Protein AF-0000000087552693 (afdb_homodimer)

Solvent-accessible surface area (backbone atoms only — not comparable to full-atom values): 14140 Å² total; per-residue (Å²): 131,59,56,47,57,61,54,50,76,28,53,78,28,65,43,77,77,51,73,22,39,30,53,39,69,66,42,35,27,31,68,44,77,47,75,40,29,38,28,35,34,39,66,40,46,72,58,42,15,31,67,87,50,32,54,22,69,19,52,53,46,17,52,44,43,49,52,52,51,50,28,56,49,30,58,65,62,90,54,51,72,46,69,44,33,43,38,35,39,51,72,49,81,50,39,66,68,36,50,34,31,39,38,38,37,64,76,40,81,54,97,49,43,35,35,35,38,30,40,32,22,34,72,82,64,79,47,65,27,32,40,32,41,32,40,29,39,52,46,78,126,131,58,58,48,57,60,54,50,74,30,51,78,28,65,43,76,77,53,73,21,39,32,53,40,70,66,42,34,27,30,67,43,76,47,76,40,30,37,28,37,34,39,68,40,46,72,56,42,14,31,69,86,50,32,54,22,67,18,54,52,46,19,51,44,44,49,51,51,52,52,29,56,50,30,59,65,61,90,55,50,72,45,69,43,33,43,36,37,39,51,72,48,82,48,41,66,68,36,49,34,32,39,38,39,38,63,74,41,81,55,97,48,43,36,33,36,37,31,40,32,22,35,71,81,63,80,46,64,27,32,39,33,40,30,40,30,38,55,46,78,126

Foldseek 3Di:
DFLQVVLVVQAQHFPCPDPDPVSNVQGWRWHDTDQQKTKTKGAAAQVQADPVFWRDVVVVQVVFVVVNVSNVSSNSDPFDKDWPDKDKDFDAIHGHRWMKMKMKGWPDDDPFKTKMKIWIAGPVRPDTGMIMITIMTTDDD/DFLQVVLVVQAQHFPCPDPDPVSNVQGWRWHDTDQQKTKTKGAAAQVQADPVFWRDVVVVQVVFVVVNVSNVSSNSDPFDKDWPDKDKDFDATHGHRWMKMKMKGWPDDDPFKTKMKIWIAGPVRPDTGMIMIIIMTTDDD

pLDDT: mean 95.96, std 6.1, range [52.62, 99.0]

Organism: NCBI:txid2305228

Radius of gyration: 18.22 Å; Cα contacts (8 Å, |Δi|>4): 720; chains: 2; bounding box: 42×55×41 Å

Structure (mmCIF, N/CA/C/O backbone):
data_AF-0000000087552693-model_v1
#
loop_
_entity.id
_entity.type
_entity.pdbx_description
1 polymer 'PaaI family thioesterase'
#
loop_
_atom_site.group_PDB
_atom_site.id
_atom_site.type_symbol
_atom_site.label_atom_id
_atom_site.label_alt_id
_atom_site.label_comp_id
_atom_site.label_asym_id
_atom_site.label_entity_id
_atom_site.label_seq_id
_atom_site.pdbx_PDB_ins_code
_atom_site.Cartn_x
_atom_site.Cartn_y
_atom_site.Cartn_z
_atom_site.occupancy
_atom_site.B_iso_or_equiv
_atom_site.auth_seq_id
_atom_site.auth_comp_id
_atom_site.auth_asym_id
_atom_site.auth_atom_id
_atom_site.pdbx_PDB_model_num
ATOM 1 N N . MET A 1 1 ? 5.027 31.094 3.66 1 65.31 1 MET A N 1
ATOM 2 C CA . MET A 1 1 ? 3.844 30.375 4.117 1 65.31 1 MET A CA 1
ATOM 3 C C . MET A 1 1 ? 4.219 29 4.66 1 65.31 1 MET A C 1
ATOM 5 O O . MET A 1 1 ? 5.02 28.281 4.055 1 65.31 1 MET A O 1
ATOM 9 N N . ASN A 1 2 ? 3.805 28.766 6.055 1 85.62 2 ASN A N 1
ATOM 10 C CA . ASN A 1 2 ? 4.203 27.484 6.648 1 85.62 2 ASN A CA 1
ATOM 11 C C . ASN A 1 2 ? 3.441 26.312 6.027 1 85.62 2 ASN A C 1
ATOM 13 O O . ASN A 1 2 ? 2.439 26.516 5.336 1 85.62 2 ASN A O 1
ATOM 17 N N . ARG A 1 3 ? 3.965 25.141 5.93 1 85.62 3 ARG A N 1
ATOM 18 C CA . ARG A 1 3 ? 3.441 23.938 5.293 1 85.62 3 ARG A CA 1
ATOM 19 C C . ARG A 1 3 ? 1.995 23.672 5.703 1 85.62 3 ARG A C 1
ATOM 21 O O . ARG A 1 3 ? 1.178 23.25 4.887 1 85.62 3 ARG A O 1
ATOM 28 N N . LEU A 1 4 ? 1.639 24 6.82 1 91.25 4 LEU A N 1
ATOM 29 C CA . LEU A 1 4 ? 0.282 23.828 7.328 1 91.25 4 LEU A CA 1
ATOM 30 C C . LEU A 1 4 ? -0.681 24.797 6.633 1 91.25 4 LEU A C 1
ATOM 32 O O . LEU A 1 4 ? -1.783 24.391 6.242 1 91.25 4 LEU A O 1
ATOM 36 N N . GLU A 1 5 ? -0.239 26.016 6.516 1 91.25 5 GLU A N 1
ATOM 37 C CA . GLU A 1 5 ? -1.071 27.016 5.863 1 91.25 5 GLU A CA 1
ATOM 38 C C . GLU A 1 5 ? -1.321 26.656 4.398 1 91.25 5 GLU A C 1
ATOM 40 O O . GLU A 1 5 ? -2.406 26.906 3.871 1 91.25 5 GLU A O 1
ATOM 45 N N . GLN A 1 6 ? -0.31 26.125 3.779 1 89.19 6 GLN A N 1
ATOM 46 C CA . GLN A 1 6 ? -0.456 25.656 2.402 1 89.19 6 GLN A CA 1
ATOM 47 C C . GLN A 1 6 ? -1.547 24.594 2.287 1 89.19 6 GLN A C 1
ATOM 49 O O . GLN A 1 6 ? -2.389 24.656 1.391 1 89.19 6 GLN A O 1
ATOM 54 N N . LEU A 1 7 ? -1.563 23.641 3.25 1 92.94 7 LEU A N 1
ATOM 55 C CA . LEU A 1 7 ? -2.574 22.594 3.262 1 92.94 7 LEU A CA 1
ATOM 56 C C . LEU A 1 7 ? -3.961 23.172 3.525 1 92.94 7 LEU A C 1
ATOM 58 O O . LEU A 1 7 ? -4.941 22.766 2.898 1 92.94 7 LEU A O 1
ATOM 62 N N . LYS A 1 8 ? -4.031 24.141 4.379 1 95.56 8 LYS A N 1
ATOM 63 C CA . LYS A 1 8 ? -5.301 24.734 4.777 1 95.56 8 LYS A CA 1
ATOM 64 C C . LYS A 1 8 ? -5.984 25.406 3.596 1 95.56 8 LYS A C 1
ATOM 66 O O . LYS A 1 8 ? -7.215 25.438 3.516 1 95.56 8 LYS A O 1
ATOM 71 N N . GLN A 1 9 ? -5.211 25.922 2.693 1 94.62 9 GLN A N 1
ATOM 72 C CA . GLN A 1 9 ? -5.754 26.641 1.536 1 94.62 9 GLN A CA 1
ATOM 73 C C . GLN A 1 9 ? -6.512 25.688 0.615 1 94.62 9 GLN A C 1
ATOM 75 O O . GLN A 1 9 ? -7.281 26.125 -0.24 1 94.62 9 GLN A O 1
ATOM 80 N N . PHE A 1 10 ? -6.309 24.422 0.869 1 95.81 10 PHE A N 1
ATOM 81 C CA . PHE A 1 10 ? -6.91 23.453 -0.04 1 95.81 10 PHE A CA 1
ATOM 82 C C . PHE A 1 10 ? -8.055 22.703 0.641 1 95.81 10 PHE A C 1
ATOM 84 O O . PHE A 1 10 ? -8.586 21.734 0.091 1 95.81 10 PHE A O 1
ATOM 91 N N . ILE A 1 11 ? -8.414 23.141 1.805 1 97.62 11 ILE A N 1
ATOM 92 C CA . ILE A 1 11 ? -9.531 22.484 2.475 1 97.62 11 ILE A CA 1
ATOM 93 C C . ILE A 1 11 ? -10.773 22.547 1.584 1 97.62 11 ILE A C 1
ATOM 95 O O . ILE A 1 11 ? -11.133 23.609 1.077 1 97.62 11 ILE A O 1
ATOM 99 N N . GLY A 1 12 ? -11.328 21.422 1.35 1 98 12 GLY A N 1
ATOM 100 C CA . GLY A 1 12 ? -12.523 21.312 0.528 1 98 12 GLY A CA 1
ATOM 101 C C . GLY A 1 12 ? -12.219 21.156 -0.951 1 98 12 GLY A C 1
ATOM 102 O O . GLY A 1 12 ? -13.141 21.062 -1.771 1 98 12 GLY A O 1
ATOM 103 N N . LYS A 1 13 ? -10.914 21.141 -1.296 1 97.69 13 LYS A N 1
ATOM 104 C CA . LYS A 1 13 ? -10.484 21.062 -2.691 1 97.69 13 LYS A CA 1
ATOM 105 C C . LYS A 1 13 ? -9.555 19.875 -2.914 1 97.69 13 LYS A C 1
ATOM 107 O O . LYS A 1 13 ? -8.922 19.391 -1.972 1 97.69 13 LYS A O 1
ATOM 112 N N . GLU A 1 14 ? -9.578 19.422 -4.16 1 97.25 14 GLU A N 1
ATOM 113 C CA . GLU A 1 14 ? -8.57 18.438 -4.543 1 97.25 14 GLU A CA 1
ATOM 114 C C . GLU A 1 14 ? -7.16 19 -4.348 1 97.25 14 GLU A C 1
ATOM 116 O O . GLU A 1 14 ? -6.902 20.172 -4.648 1 97.25 14 GLU A O 1
ATOM 121 N N . PHE A 1 15 ? -6.305 18.203 -3.797 1 94.38 15 PHE A N 1
ATOM 122 C CA . PHE A 1 15 ? -4.918 18.625 -3.602 1 94.38 15 PHE A CA 1
ATOM 123 C C . PHE A 1 15 ? -4.086 18.328 -4.844 1 94.38 15 PHE A C 1
ATOM 125 O O . PHE A 1 15 ? -3.17 17.5 -4.805 1 94.38 15 PHE A O 1
ATOM 132 N N . ASP A 1 16 ? -4.203 19.047 -5.871 1 89.56 16 ASP A N 1
ATOM 133 C CA . ASP A 1 16 ? -3.58 18.781 -7.168 1 89.56 16 ASP A CA 1
ATOM 134 C C . ASP A 1 16 ? -2.215 19.453 -7.266 1 89.56 16 ASP A C 1
ATOM 136 O O . ASP A 1 16 ? -1.542 19.359 -8.297 1 89.56 16 ASP A O 1
ATOM 140 N N . GLN A 1 17 ? -1.751 20.078 -6.203 1 89.75 17 GLN A N 1
ATOM 141 C CA . GLN A 1 17 ? -0.465 20.766 -6.211 1 89.75 17 GLN A CA 1
ATOM 142 C C . GLN A 1 17 ? 0.561 20.031 -5.355 1 89.75 17 GLN A C 1
ATOM 144 O O . GLN A 1 17 ? 1.572 20.609 -4.953 1 89.75 17 GLN A O 1
ATOM 149 N N . SER A 1 18 ? 0.23 18.875 -4.953 1 93.5 18 SER A N 1
ATOM 150 C CA . SER A 1 18 ? 1.173 18.078 -4.16 1 93.5 18 SER A CA 1
ATOM 151 C C . SER A 1 18 ? 2.498 17.906 -4.895 1 93.5 18 SER A C 1
ATOM 153 O O . SER A 1 18 ? 2.52 17.672 -6.105 1 93.5 18 SER A O 1
ATOM 155 N N . PRO A 1 19 ? 3.611 18.125 -4.211 1 93.38 19 PRO A N 1
ATOM 156 C CA . PRO A 1 19 ? 4.91 17.812 -4.824 1 93.38 19 PRO A CA 1
ATOM 157 C C . PRO A 1 19 ? 5.133 16.328 -5.027 1 93.38 19 PRO A C 1
ATOM 159 O O . PRO A 1 19 ? 6.105 15.922 -5.676 1 93.38 19 PRO A O 1
ATOM 162 N N . SER A 1 20 ? 4.379 15.484 -4.422 1 96.56 20 SER A N 1
ATOM 163 C CA . SER A 1 20 ? 4.449 14.031 -4.566 1 96.56 20 SER A CA 1
ATOM 164 C C . SER A 1 20 ? 3.684 13.562 -5.797 1 96.56 20 SER A C 1
ATOM 166 O O . SER A 1 20 ? 2.453 13.641 -5.836 1 96.56 20 SER A O 1
ATOM 168 N N . PRO A 1 21 ? 4.387 13.023 -6.828 1 98.38 21 PRO A N 1
ATOM 169 C CA . PRO A 1 21 ? 3.67 12.5 -7.996 1 98.38 21 PRO A CA 1
ATOM 170 C C . PRO A 1 21 ? 2.635 11.438 -7.625 1 98.38 21 PRO A C 1
ATOM 172 O O . PRO A 1 21 ? 1.537 11.422 -8.188 1 98.38 21 PRO A O 1
ATOM 175 N N . PHE A 1 22 ? 2.971 10.617 -6.68 1 98.75 22 PHE A N 1
ATOM 176 C CA . PHE A 1 22 ? 2.031 9.57 -6.293 1 98.75 22 PHE A CA 1
ATOM 177 C C . PHE A 1 22 ? 0.79 10.172 -5.645 1 98.75 22 PHE A C 1
ATOM 179 O O . PHE A 1 22 ? -0.332 9.742 -5.922 1 98.75 22 PHE A O 1
ATOM 186 N N . MET A 1 23 ? 0.971 11.109 -4.773 1 98.38 23 MET A N 1
ATOM 187 C CA . MET A 1 23 ? -0.187 11.766 -4.172 1 98.38 23 MET A CA 1
ATOM 188 C C . MET A 1 23 ? -1.047 12.438 -5.238 1 98.38 23 MET A C 1
ATOM 190 O O . MET A 1 23 ? -2.275 12.445 -5.133 1 98.38 23 MET A O 1
ATOM 194 N N . LYS A 1 24 ? -0.378 13.008 -6.223 1 97.94 24 LYS A N 1
ATOM 195 C CA . LYS A 1 24 ? -1.139 13.609 -7.32 1 97.94 24 LYS A CA 1
ATOM 196 C C . LYS A 1 24 ? -2.012 12.562 -8.016 1 97.94 24 LYS A C 1
ATOM 198 O O . LYS A 1 24 ? -3.143 12.859 -8.406 1 97.94 24 LYS A O 1
ATOM 203 N N . TRP A 1 25 ? -1.482 11.414 -8.172 1 98.19 25 TRP A N 1
ATOM 204 C CA . TRP A 1 25 ? -2.26 10.328 -8.758 1 98.19 25 TRP A CA 1
ATOM 205 C C . TRP A 1 25 ? -3.447 9.969 -7.871 1 98.19 25 TRP A C 1
ATOM 207 O O . TRP A 1 25 ? -4.555 9.742 -8.367 1 98.19 25 TRP A O 1
ATOM 217 N N . LEU A 1 26 ? -3.295 9.898 -6.551 1 98.44 26 LEU A N 1
ATOM 218 C CA . LEU A 1 26 ? -4.383 9.602 -5.625 1 98.44 26 LEU A CA 1
ATOM 219 C C . LEU A 1 26 ? -5.418 10.727 -5.629 1 98.44 26 LEU A C 1
ATOM 221 O O . LEU A 1 26 ? -6.617 10.469 -5.504 1 98.44 26 LEU A O 1
ATOM 225 N N . ASN A 1 27 ? -4.973 11.969 -5.695 1 97.88 27 ASN A N 1
ATOM 226 C CA . ASN A 1 27 ? -5.762 13.188 -5.84 1 97.88 27 ASN A CA 1
ATOM 227 C C . ASN A 1 27 ? -6.832 13.297 -4.762 1 97.88 27 ASN A C 1
ATOM 229 O O . ASN A 1 27 ? -8.023 13.406 -5.07 1 97.88 27 ASN A O 1
ATOM 233 N N . PRO A 1 28 ? -6.457 13.352 -3.512 1 98.44 28 PRO A N 1
ATOM 234 C CA . PRO A 1 28 ? -7.445 13.469 -2.438 1 98.44 28 PRO A CA 1
ATOM 235 C C . PRO A 1 28 ? -8.07 14.859 -2.355 1 98.44 28 PRO A C 1
ATOM 237 O O . PRO A 1 28 ? -7.508 15.828 -2.871 1 98.44 28 PRO A O 1
ATOM 240 N N . VAL A 1 29 ? -9.234 14.938 -1.777 1 98.69 29 VAL A N 1
ATOM 241 C CA . VAL A 1 29 ? -9.805 16.188 -1.278 1 98.69 29 VAL A CA 1
ATOM 242 C C . VAL A 1 29 ? -9.438 16.375 0.193 1 98.69 29 VAL A C 1
ATOM 244 O O . VAL A 1 29 ? -9.656 15.477 1.011 1 98.69 29 VAL A O 1
ATOM 247 N N . ILE A 1 30 ? -8.875 17.547 0.539 1 98.56 30 ILE A N 1
ATOM 248 C CA . ILE A 1 30 ? -8.516 17.812 1.927 1 98.56 30 ILE A CA 1
ATOM 249 C C . ILE A 1 30 ? -9.75 18.25 2.707 1 98.56 30 ILE A C 1
ATOM 251 O O . ILE A 1 30 ? -10.43 19.203 2.318 1 98.56 30 ILE A O 1
ATOM 255 N N . LEU A 1 31 ? -10.039 17.531 3.801 1 98.75 31 LEU A N 1
ATOM 256 C CA . LEU A 1 31 ? -11.234 17.844 4.574 1 98.75 31 LEU A CA 1
ATOM 257 C C . LEU A 1 31 ? -10.875 18.609 5.844 1 98.75 31 LEU A C 1
ATOM 259 O O . LEU A 1 31 ? -11.656 19.438 6.316 1 98.75 31 LEU A O 1
ATOM 263 N N . PHE A 1 32 ? -9.789 18.281 6.449 1 98.5 32 PHE A N 1
ATOM 264 C CA . PHE A 1 32 ? -9.406 18.812 7.75 1 98.5 32 PHE A CA 1
ATOM 265 C C . PHE A 1 32 ? -7.887 18.906 7.871 1 98.5 32 PHE A C 1
ATOM 267 O O . PHE A 1 32 ? -7.172 18 7.441 1 98.5 32 PHE A O 1
ATOM 274 N N . VAL A 1 33 ? -7.41 20.047 8.422 1 97.88 33 VAL A N 1
ATOM 275 C CA . VAL A 1 33 ? -5.973 20.25 8.57 1 97.88 33 VAL A CA 1
ATOM 276 C C . VAL A 1 33 ? -5.672 20.828 9.953 1 97.88 33 VAL A C 1
ATOM 278 O O . VAL A 1 33 ? -6.156 21.906 10.297 1 97.88 33 VAL A O 1
ATOM 281 N N . GLU A 1 34 ? -4.965 20.125 10.695 1 97.38 34 GLU A N 1
ATOM 282 C CA . GLU A 1 34 ? -4.289 20.562 11.914 1 97.38 34 GLU A CA 1
ATOM 283 C C . GLU A 1 34 ? -2.91 19.906 12.031 1 97.38 34 GLU A C 1
ATOM 285 O O . GLU A 1 34 ? -2.646 18.875 11.422 1 97.38 34 GLU A O 1
ATOM 290 N N . GLU A 1 35 ? -2.061 20.594 12.758 1 96.44 35 GLU A N 1
ATOM 291 C CA . GLU A 1 35 ? -0.748 20 12.977 1 96.44 35 GLU A CA 1
ATOM 292 C C . GLU A 1 35 ? -0.873 18.594 13.57 1 96.44 35 GLU A C 1
ATOM 294 O O . GLU A 1 35 ? -1.471 18.422 14.633 1 96.44 35 GLU A O 1
ATOM 299 N N . GLY A 1 36 ? -0.382 17.625 12.844 1 97.06 36 GLY A N 1
ATOM 300 C CA . GLY A 1 36 ? -0.379 16.25 13.328 1 97.06 36 GLY A CA 1
ATOM 301 C C . GLY A 1 36 ? -1.709 15.547 13.133 1 97.06 36 GLY A C 1
ATOM 302 O O . GLY A 1 36 ? -1.911 14.438 13.633 1 97.06 36 GLY A O 1
ATOM 303 N N . HIS A 1 37 ? -2.625 16.172 12.453 1 98.38 37 HIS A N 1
ATOM 304 C CA . HIS A 1 37 ? -3.955 15.602 12.242 1 98.38 37 HIS A CA 1
ATOM 305 C C . HIS A 1 37 ? -4.539 16.047 10.906 1 98.38 37 HIS A C 1
ATOM 307 O O . HIS A 1 37 ? -4.895 17.219 10.734 1 98.38 37 HIS A O 1
ATOM 313 N N . LEU A 1 38 ? -4.668 15.117 9.969 1 98.62 38 LEU A N 1
ATOM 314 C CA . LEU A 1 38 ? -5.227 15.398 8.656 1 98.62 38 LEU A CA 1
ATOM 315 C C . LEU A 1 38 ? -6.391 14.461 8.352 1 98.62 38 LEU A C 1
ATOM 317 O O . LEU A 1 38 ? -6.426 13.328 8.836 1 98.62 38 LEU A O 1
ATOM 321 N N . GLU A 1 39 ? -7.332 14.938 7.559 1 98.88 39 GLU A N 1
ATOM 322 C CA . GLU A 1 39 ? -8.383 14.125 6.957 1 98.88 39 GLU A CA 1
ATOM 323 C C . GLU A 1 39 ? -8.477 14.359 5.453 1 98.88 39 GLU A C 1
ATOM 325 O O . GLU A 1 39 ? -8.602 15.492 5 1 98.88 39 GLU A O 1
ATOM 330 N N . PHE A 1 40 ? -8.344 13.352 4.727 1 98.81 40 PHE A N 1
ATOM 331 C CA . PHE A 1 40 ? -8.461 13.375 3.275 1 98.81 40 PHE A CA 1
ATOM 332 C C . PHE A 1 40 ? -9.625 12.5 2.816 1 98.81 40 PHE A C 1
ATOM 334 O O . PHE A 1 40 ? -9.883 11.445 3.4 1 98.81 40 PHE A O 1
ATOM 341 N N . GLN A 1 41 ? -10.289 12.898 1.825 1 98.94 41 GLN A N 1
ATOM 342 C CA . GLN A 1 41 ? -11.367 12.148 1.188 1 98.94 41 GLN A CA 1
ATOM 343 C C . GLN A 1 41 ? -10.953 11.664 -0.201 1 98.94 41 GLN A C 1
ATOM 345 O O . GLN A 1 41 ? -10.289 12.398 -0.943 1 98.94 41 GLN A O 1
ATOM 350 N N . TYR A 1 42 ? -11.344 10.516 -0.517 1 98.81 42 TYR A N 1
ATOM 351 C CA . TYR A 1 42 ? -11.086 9.914 -1.819 1 98.81 42 TYR A CA 1
ATOM 352 C C . TYR A 1 42 ? -12.367 9.344 -2.42 1 98.81 42 TYR A C 1
ATOM 354 O O . TYR A 1 42 ? -13.234 8.844 -1.695 1 98.81 42 TYR A O 1
ATOM 362 N N . ARG A 1 43 ? -12.43 9.367 -3.699 1 98.69 43 ARG A N 1
ATOM 363 C CA . ARG A 1 43 ? -13.398 8.57 -4.438 1 98.69 43 ARG A CA 1
ATOM 364 C C . ARG A 1 43 ? -12.75 7.332 -5.043 1 98.69 43 ARG A C 1
ATOM 366 O O . ARG A 1 43 ? -11.766 7.438 -5.781 1 98.69 43 ARG A O 1
ATOM 373 N N . VAL A 1 44 ? -13.344 6.184 -4.719 1 98.88 44 VAL A N 1
ATOM 374 C CA . VAL A 1 44 ? -12.75 4.938 -5.199 1 98.88 44 VAL A CA 1
ATOM 375 C C . VAL A 1 44 ? -12.891 4.855 -6.719 1 98.88 44 VAL A C 1
ATOM 377 O O . VAL A 1 44 ? -14.008 4.875 -7.25 1 98.88 44 VAL A O 1
ATOM 380 N N . ARG A 1 45 ? -11.766 4.738 -7.391 1 98.81 45 ARG A N 1
ATOM 381 C CA . ARG A 1 45 ? -11.719 4.75 -8.852 1 98.81 45 ARG A CA 1
ATOM 382 C C . ARG A 1 45 ? -11.664 3.33 -9.406 1 98.81 45 ARG A C 1
ATOM 384 O O . ARG A 1 45 ? -11.25 2.4 -8.711 1 98.81 45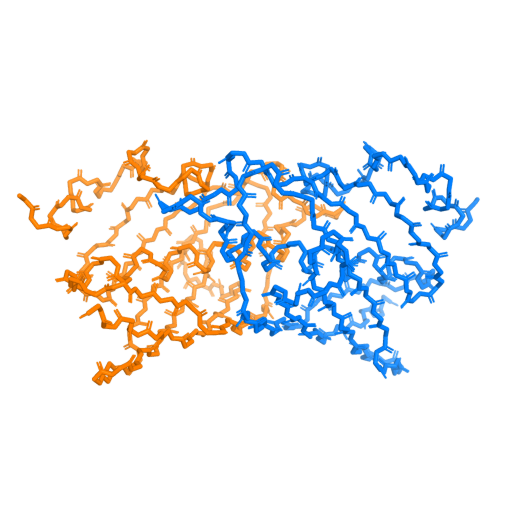 ARG A O 1
ATOM 391 N N . SER A 1 46 ? -12 3.193 -10.664 1 98.69 46 SER A N 1
ATOM 392 C CA . SER A 1 46 ? -12.078 1.884 -11.305 1 98.69 46 SER A CA 1
ATOM 393 C C . SER A 1 46 ? -10.711 1.209 -11.336 1 98.69 46 SER A C 1
ATOM 395 O O . SER A 1 46 ? -10.609 -0.011 -11.195 1 98.69 46 SER A O 1
ATOM 397 N N . GLU A 1 47 ? -9.648 1.981 -11.5 1 98.31 47 GLU A N 1
ATOM 398 C CA . GLU A 1 47 ? -8.32 1.39 -11.641 1 98.31 47 GLU A CA 1
ATOM 399 C C . GLU A 1 47 ? -7.758 0.968 -10.289 1 98.31 47 GLU A C 1
ATOM 401 O O . GLU A 1 47 ? -6.688 0.355 -10.219 1 98.31 47 GLU A O 1
ATOM 406 N N . TRP A 1 48 ? -8.508 1.306 -9.164 1 98.88 48 TRP A N 1
ATOM 407 C CA . TRP A 1 48 ? -8.055 0.971 -7.816 1 98.88 48 TRP A CA 1
ATOM 408 C C . TRP A 1 48 ? -8.617 -0.378 -7.371 1 98.88 48 TRP A C 1
ATOM 410 O O . TRP A 1 48 ? -8.359 -0.822 -6.25 1 98.88 48 TRP A O 1
ATOM 420 N N . LEU A 1 49 ? -9.32 -1.038 -8.234 1 98.75 49 LEU A N 1
ATOM 421 C CA . LEU A 1 49 ? -10.117 -2.172 -7.793 1 98.75 49 LEU A CA 1
ATOM 422 C C . LEU A 1 49 ? -9.336 -3.475 -7.922 1 98.75 49 LEU A C 1
ATOM 424 O O . LEU A 1 49 ? -8.438 -3.584 -8.758 1 98.75 49 LEU A O 1
ATOM 428 N N . ASN A 1 50 ? -9.734 -4.441 -7.027 1 97.5 50 ASN A N 1
ATOM 429 C CA . ASN A 1 50 ? -9.266 -5.816 -7.152 1 97.5 50 ASN A CA 1
ATOM 430 C C . ASN A 1 50 ? -10.141 -6.625 -8.109 1 97.5 50 ASN A C 1
ATOM 432 O O . ASN A 1 50 ? -11.078 -6.086 -8.703 1 97.5 50 ASN A O 1
ATOM 436 N N . PRO A 1 51 ? -9.867 -7.93 -8.312 1 94.88 51 PRO A N 1
ATOM 437 C CA . PRO A 1 51 ? -10.586 -8.703 -9.328 1 94.88 51 PRO A CA 1
ATOM 438 C C . PRO A 1 51 ? -12.086 -8.789 -9.055 1 94.88 51 PRO A C 1
ATOM 440 O O . PRO A 1 51 ? -12.883 -8.922 -9.992 1 94.88 51 PRO A O 1
ATOM 443 N N . VAL A 1 52 ? -12.453 -8.672 -7.797 1 94.19 52 VAL A N 1
ATOM 444 C CA . VAL A 1 52 ? -13.859 -8.891 -7.484 1 94.19 52 VAL A CA 1
ATOM 445 C C . VAL A 1 52 ? -14.578 -7.551 -7.332 1 94.19 52 VAL A C 1
ATOM 447 O O . VAL A 1 52 ? -15.711 -7.492 -6.855 1 94.19 52 VAL A O 1
ATOM 450 N N . GLY A 1 53 ? -13.922 -6.461 -7.613 1 97.06 53 GLY A N 1
ATOM 451 C CA . GLY A 1 53 ? -14.578 -5.168 -7.703 1 97.06 53 GLY A CA 1
ATOM 452 C C . GLY A 1 53 ? -14.523 -4.379 -6.41 1 97.06 53 GLY A C 1
ATOM 453 O O . GLY A 1 53 ? -15.242 -3.387 -6.254 1 97.06 53 GLY A O 1
ATOM 454 N N . ASN A 1 54 ? -13.758 -4.832 -5.488 1 98.19 54 ASN A N 1
ATOM 455 C CA . ASN A 1 54 ? -13.531 -4.082 -4.258 1 98.19 54 ASN A CA 1
ATOM 456 C C . ASN A 1 54 ? -12.266 -3.23 -4.348 1 98.19 54 ASN A C 1
ATOM 458 O O . ASN A 1 54 ? -11.398 -3.49 -5.18 1 98.19 54 ASN A O 1
ATOM 462 N N . LEU A 1 55 ? -12.273 -2.193 -3.461 1 98.81 55 LEU A N 1
ATOM 463 C CA . LEU A 1 55 ? -11.023 -1.456 -3.297 1 98.81 55 LEU A CA 1
ATOM 464 C C . LEU A 1 55 ? -9.875 -2.402 -2.977 1 98.81 55 LEU A C 1
ATOM 466 O O . LEU A 1 55 ? -9.953 -3.188 -2.029 1 98.81 55 LEU A O 1
ATOM 470 N N . HIS A 1 56 ? -8.867 -2.342 -3.809 1 98.81 56 HIS A N 1
ATOM 471 C CA . HIS A 1 56 ? -7.711 -3.211 -3.631 1 98.81 56 HIS A CA 1
ATOM 472 C C . HIS A 1 56 ? -7.008 -2.928 -2.307 1 98.81 56 HIS A C 1
ATOM 474 O O . HIS A 1 56 ? -6.766 -1.769 -1.961 1 98.81 56 HIS A O 1
ATOM 480 N N . GLY A 1 57 ? -6.602 -3.947 -1.521 1 98.69 57 GLY A N 1
ATOM 481 C CA . GLY A 1 57 ? -5.871 -3.773 -0.274 1 98.69 57 GLY A CA 1
ATOM 482 C C . GLY A 1 57 ? -4.582 -2.994 -0.441 1 98.69 57 GLY A C 1
ATOM 483 O O . GLY A 1 57 ? -4.164 -2.27 0.466 1 98.69 57 GLY A O 1
ATOM 484 N N . GLY A 1 58 ? -3.926 -3.182 -1.553 1 98.88 58 GLY A N 1
ATOM 485 C CA . GLY A 1 58 ? -2.717 -2.434 -1.853 1 98.88 58 GLY A CA 1
ATOM 486 C C . GLY A 1 58 ? -2.953 -0.938 -1.964 1 98.88 58 GLY A C 1
ATOM 487 O O . GLY A 1 58 ? -2.137 -0.14 -1.498 1 98.88 58 GLY A O 1
ATOM 488 N N . VAL A 1 59 ? -4.012 -0.543 -2.6 1 98.88 59 VAL A N 1
ATOM 489 C CA . VAL A 1 59 ? -4.348 0.874 -2.691 1 98.88 59 VAL A CA 1
ATOM 490 C C . VAL A 1 59 ? -4.684 1.418 -1.306 1 98.88 59 VAL A C 1
ATOM 492 O O . VAL A 1 59 ? -4.289 2.531 -0.956 1 98.88 59 VAL A O 1
ATOM 495 N N . THR A 1 60 ? -5.398 0.622 -0.522 1 98.94 60 THR A N 1
ATOM 496 C CA . THR A 1 60 ? -5.691 0.981 0.861 1 98.94 60 THR A CA 1
ATOM 497 C C . THR A 1 60 ? -4.402 1.266 1.629 1 98.94 60 THR A C 1
ATOM 499 O O . THR A 1 60 ? -4.277 2.305 2.281 1 98.94 60 THR A O 1
ATOM 502 N N . ALA A 1 61 ? -3.463 0.37 1.537 1 98.94 61 ALA A N 1
ATOM 503 C CA . ALA A 1 61 ? -2.172 0.544 2.199 1 98.94 61 ALA A CA 1
ATOM 504 C C . ALA A 1 61 ? -1.464 1.799 1.698 1 98.94 61 ALA A C 1
ATOM 506 O O . ALA A 1 61 ? -0.845 2.525 2.48 1 98.94 61 ALA A O 1
ATOM 507 N N . ALA A 1 62 ? -1.534 2.029 0.42 1 98.94 62 ALA A N 1
ATOM 508 C CA . ALA A 1 62 ? -0.871 3.174 -0.2 1 98.94 62 ALA A CA 1
ATOM 509 C C . ALA A 1 62 ? -1.474 4.488 0.289 1 98.94 62 ALA A C 1
ATOM 511 O O . ALA A 1 62 ? -0.748 5.445 0.565 1 98.94 62 ALA A O 1
ATOM 512 N N . ILE A 1 63 ? -2.811 4.531 0.362 1 98.94 63 ILE A N 1
ATOM 513 C CA . ILE A 1 63 ? -3.498 5.711 0.878 1 98.94 63 ILE A CA 1
ATOM 514 C C . ILE A 1 63 ? -3.033 5.996 2.305 1 98.94 63 ILE A C 1
ATOM 516 O O . ILE A 1 63 ? -2.689 7.133 2.639 1 98.94 63 ILE A O 1
ATOM 520 N N . ILE A 1 64 ? -2.967 4.957 3.123 1 98.94 64 ILE A N 1
ATOM 521 C CA . ILE A 1 64 ? -2.559 5.102 4.516 1 98.94 64 ILE A CA 1
ATOM 522 C C . ILE A 1 64 ? -1.142 5.66 4.586 1 98.94 64 ILE A C 1
ATOM 524 O O . ILE A 1 64 ? -0.883 6.625 5.309 1 98.94 64 ILE A O 1
ATOM 528 N N . ASP A 1 65 ? -0.249 5.094 3.852 1 98.88 65 ASP A N 1
ATOM 529 C CA . ASP A 1 65 ? 1.131 5.57 3.832 1 98.88 65 ASP A CA 1
ATOM 530 C C . ASP A 1 65 ? 1.202 7.031 3.387 1 98.88 65 ASP A C 1
ATOM 532 O O . ASP A 1 65 ? 1.895 7.84 4.008 1 98.88 65 ASP A O 1
ATOM 536 N N . ASP A 1 66 ? 0.484 7.344 2.361 1 98.69 66 ASP A N 1
ATOM 537 C CA . ASP A 1 66 ? 0.534 8.664 1.749 1 98.69 66 ASP A CA 1
ATOM 538 C C . ASP A 1 66 ? 0.067 9.742 2.729 1 98.69 66 ASP A C 1
ATOM 540 O O . ASP A 1 66 ? 0.743 10.758 2.914 1 98.69 66 ASP A O 1
ATOM 544 N N . ILE A 1 67 ? -1.05 9.539 3.354 1 98.75 67 ILE A N 1
ATOM 545 C CA . ILE A 1 67 ? -1.587 10.586 4.215 1 98.75 67 ILE A CA 1
ATOM 546 C C . ILE A 1 67 ? -0.757 10.68 5.492 1 98.75 67 ILE A C 1
ATOM 548 O O . ILE A 1 67 ? -0.603 11.766 6.059 1 98.75 67 ILE A O 1
ATOM 552 N N . ILE A 1 68 ? -0.216 9.578 5.977 1 98.56 68 ILE A N 1
ATOM 553 C CA . ILE A 1 68 ? 0.698 9.656 7.113 1 98.56 68 ILE A CA 1
ATOM 554 C C . ILE A 1 68 ? 1.914 10.5 6.734 1 98.56 68 ILE A C 1
ATOM 556 O O . ILE A 1 68 ? 2.354 11.352 7.516 1 98.56 68 ILE A O 1
ATOM 560 N N . GLY A 1 69 ? 2.422 10.305 5.543 1 96.81 69 GLY A N 1
ATOM 561 C CA . GLY A 1 69 ? 3.48 11.172 5.051 1 96.81 69 GLY A CA 1
ATOM 562 C C . GLY A 1 69 ? 3.094 12.641 5.047 1 96.81 69 GLY A C 1
ATOM 563 O O . GLY A 1 69 ? 3.869 13.492 5.484 1 96.81 69 GLY A O 1
ATOM 564 N N . ALA A 1 70 ? 1.953 12.914 4.551 1 96.31 70 ALA A N 1
ATOM 565 C CA . ALA A 1 70 ? 1.454 14.281 4.535 1 96.31 70 ALA A CA 1
ATOM 566 C C . ALA A 1 70 ? 1.344 14.844 5.949 1 96.31 70 ALA A C 1
ATOM 568 O O . ALA A 1 70 ? 1.593 16.031 6.172 1 96.31 70 ALA A O 1
ATOM 569 N N . THR A 1 71 ? 0.953 14 6.855 1 97.06 71 THR A N 1
ATOM 570 C CA . THR A 1 71 ? 0.829 14.422 8.242 1 97.06 71 THR A CA 1
ATOM 571 C C . THR A 1 71 ? 2.189 14.812 8.812 1 97.06 71 THR A C 1
ATOM 573 O O . THR A 1 71 ? 2.289 15.766 9.594 1 97.06 71 THR A O 1
ATOM 576 N N . MET A 1 72 ? 3.219 14.109 8.438 1 94.81 72 MET A N 1
ATOM 577 C CA . MET A 1 72 ? 4.562 14.508 8.844 1 94.81 72 MET A CA 1
ATOM 578 C C . MET A 1 72 ? 4.91 15.883 8.289 1 94.81 72 MET A C 1
ATOM 580 O O . MET A 1 72 ? 5.574 16.672 8.961 1 94.81 72 MET A O 1
ATOM 584 N N . PHE A 1 73 ? 4.465 16.109 7.102 1 90.69 73 PHE A N 1
ATOM 585 C CA . PHE A 1 73 ? 4.668 17.406 6.48 1 90.69 73 PHE A CA 1
ATOM 586 C C . PHE A 1 73 ? 4.016 18.5 7.301 1 90.69 73 PHE A C 1
ATOM 588 O O . PHE A 1 73 ? 4.566 19.609 7.426 1 90.69 73 PHE A O 1
ATOM 595 N N . SER A 1 74 ? 2.926 18.281 7.906 1 92.31 74 SER A N 1
ATOM 596 C CA . SER A 1 74 ? 2.182 19.266 8.695 1 92.31 74 SER A CA 1
ATOM 597 C C . SER A 1 74 ? 2.939 19.641 9.961 1 92.31 74 SER A C 1
ATOM 599 O O . SER A 1 74 ? 2.639 20.656 10.586 1 92.31 74 SER A O 1
ATOM 601 N N . LEU A 1 75 ? 3.867 18.844 10.43 1 91 75 LEU A N 1
ATOM 602 C CA . LEU A 1 75 ? 4.609 19.094 11.656 1 91 75 LEU A CA 1
ATOM 603 C C . LEU A 1 75 ? 5.625 20.219 11.461 1 91 75 LEU A C 1
ATOM 605 O O . LEU A 1 75 ? 6.199 20.719 12.43 1 91 75 LEU A O 1
ATOM 609 N N . ASN A 1 76 ? 5.805 20.641 10.266 1 84.69 76 ASN A N 1
ATOM 610 C CA . ASN A 1 76 ? 6.695 21.734 9.906 1 84.69 76 ASN A CA 1
ATOM 611 C C . ASN A 1 76 ? 8.102 21.516 10.469 1 84.69 76 ASN A C 1
ATOM 613 O O . ASN A 1 76 ? 8.719 22.453 10.977 1 84.69 76 ASN A O 1
ATOM 617 N N . GLU A 1 77 ? 8.469 20.266 10.484 1 83.69 77 GLU A N 1
ATOM 618 C CA . GLU A 1 77 ? 9.836 19.953 10.891 1 83.69 77 GLU A CA 1
ATOM 619 C C . GLU A 1 77 ? 10.805 20.094 9.727 1 83.69 77 GLU A C 1
ATOM 621 O O . GLU A 1 77 ? 10.43 19.906 8.562 1 83.69 77 GLU A O 1
ATOM 626 N N . ASN A 1 78 ? 12.008 20.469 10.023 1 82.62 78 ASN A N 1
ATOM 627 C CA . ASN A 1 78 ? 13.031 20.672 9 1 82.62 78 ASN A CA 1
ATOM 628 C C . ASN A 1 78 ? 13.773 19.375 8.695 1 82.62 78 ASN A C 1
ATOM 630 O O . ASN A 1 78 ? 14.484 19.281 7.691 1 82.62 78 ASN A O 1
ATOM 634 N N . SER A 1 79 ? 13.602 18.406 9.492 1 83.56 79 SER A N 1
ATOM 635 C CA . SER A 1 79 ? 14.273 17.125 9.289 1 83.56 79 SER A CA 1
ATOM 636 C C . SER A 1 79 ? 13.555 16.281 8.234 1 83.56 79 SER A C 1
ATOM 638 O O . SER A 1 79 ? 12.344 16.422 8.047 1 83.56 79 SER A O 1
ATOM 640 N N . PHE A 1 80 ? 14.375 15.547 7.551 1 86.75 80 PHE A N 1
ATOM 641 C CA . PHE A 1 80 ? 13.797 14.523 6.684 1 86.75 80 PHE A CA 1
ATOM 642 C C . PHE A 1 80 ? 13.234 13.367 7.5 1 86.75 80 PHE A C 1
ATOM 644 O O . PHE A 1 80 ? 13.852 12.938 8.477 1 86.75 80 PHE A O 1
ATOM 651 N N . ILE A 1 81 ? 12.07 13 7.172 1 93.44 81 ILE A N 1
ATOM 652 C CA . ILE A 1 81 ? 11.422 11.914 7.895 1 93.44 81 ILE A CA 1
ATOM 653 C C . ILE A 1 81 ? 11.195 10.727 6.957 1 93.44 81 ILE A C 1
ATOM 655 O O . ILE A 1 81 ? 10.688 10.898 5.848 1 93.44 81 ILE A O 1
ATOM 659 N N . THR A 1 82 ? 11.641 9.547 7.414 1 95.06 82 THR A N 1
ATOM 660 C CA . THR A 1 82 ? 11.445 8.336 6.621 1 95.06 82 THR A CA 1
ATOM 661 C C . THR A 1 82 ? 10.609 7.312 7.387 1 95.06 82 THR A C 1
ATOM 663 O O . THR A 1 82 ? 10.664 7.254 8.617 1 95.06 82 THR A O 1
ATOM 666 N N . THR A 1 83 ? 9.828 6.594 6.645 1 97.75 83 THR A N 1
ATOM 667 C CA . THR A 1 83 ? 9.008 5.547 7.238 1 97.75 83 THR A CA 1
ATOM 668 C C . THR A 1 83 ? 9.836 4.289 7.496 1 97.75 83 THR A C 1
ATOM 670 O O . THR A 1 83 ? 10.539 3.811 6.605 1 97.75 83 THR A O 1
ATOM 673 N N . ILE A 1 84 ? 9.719 3.762 8.695 1 98.5 84 ILE A N 1
ATOM 674 C CA . ILE A 1 84 ? 10.414 2.535 9.078 1 98.5 84 ILE A CA 1
ATOM 675 C C . ILE A 1 84 ? 9.531 1.327 8.758 1 98.5 84 ILE A C 1
ATOM 677 O O . ILE A 1 84 ? 10 0.344 8.18 1 98.5 84 ILE A O 1
ATOM 681 N N . ASN A 1 85 ? 8.344 1.434 9.148 1 98.88 85 ASN A N 1
ATOM 682 C CA . ASN A 1 85 ? 7.391 0.363 8.867 1 98.88 85 ASN A CA 1
ATOM 683 C C . ASN A 1 85 ? 5.961 0.886 8.82 1 98.88 85 ASN A C 1
ATOM 685 O O . ASN A 1 85 ? 5.691 2.016 9.234 1 98.88 85 ASN A O 1
ATOM 689 N N . ASN A 1 86 ? 5.137 0.169 8.297 1 98.88 86 ASN A N 1
ATOM 690 C CA . ASN A 1 86 ? 3.707 0.412 8.148 1 98.88 86 ASN A CA 1
ATOM 691 C C . ASN A 1 86 ? 2.898 -0.869 8.336 1 98.88 86 ASN A C 1
ATOM 693 O O . ASN A 1 86 ? 3.08 -1.834 7.59 1 98.88 86 ASN A O 1
ATOM 697 N N . VAL A 1 87 ? 2.053 -0.887 9.352 1 98.94 87 VAL A N 1
ATOM 698 C CA . VAL A 1 87 ? 1.229 -2.049 9.672 1 98.94 87 VAL A CA 1
ATOM 699 C C . VAL A 1 87 ? -0.233 -1.752 9.344 1 98.94 87 VAL A C 1
ATOM 701 O O . VAL A 1 87 ? -0.821 -0.818 9.898 1 98.94 87 VAL A O 1
ATOM 704 N N . ILE A 1 88 ? -0.812 -2.539 8.477 1 98.94 88 ILE A N 1
ATOM 705 C CA . ILE A 1 88 ? -2.18 -2.309 8.023 1 98.94 88 ILE A CA 1
ATOM 706 C C . ILE A 1 88 ? -3.074 -3.459 8.477 1 98.94 88 ILE A C 1
ATOM 708 O O . ILE A 1 88 ? -2.752 -4.629 8.258 1 98.94 88 ILE A O 1
ATOM 712 N N . ASP A 1 89 ? -4.137 -3.139 9.078 1 98.94 89 ASP A N 1
ATOM 713 C CA . ASP A 1 89 ? -5.211 -4.074 9.383 1 98.94 89 ASP A CA 1
ATOM 714 C C . ASP A 1 89 ? -6.461 -3.77 8.562 1 98.94 89 ASP A C 1
ATOM 716 O O . ASP A 1 89 ? -6.914 -2.623 8.516 1 98.94 89 ASP A O 1
ATOM 720 N N . TYR A 1 90 ? -6.953 -4.809 7.926 1 98.81 90 TYR A N 1
ATOM 721 C CA . TYR A 1 90 ? -8.125 -4.645 7.07 1 98.81 90 TYR A CA 1
ATOM 722 C C . TYR A 1 90 ? -9.383 -5.148 7.762 1 98.81 90 TYR A C 1
ATOM 724 O O . TYR A 1 90 ? -9.375 -6.215 8.383 1 98.81 90 TYR A O 1
ATOM 732 N N . PHE A 1 91 ? -10.484 -4.398 7.629 1 98.69 91 PHE A N 1
ATOM 733 C CA . PHE A 1 91 ? -11.672 -4.754 8.391 1 98.69 91 PHE A CA 1
ATOM 734 C C . PHE A 1 91 ? -12.875 -4.91 7.465 1 98.69 91 PHE A C 1
ATOM 736 O O . PHE A 1 91 ? -13.75 -5.75 7.707 1 98.69 91 PHE A O 1
ATOM 743 N N . SER A 1 92 ? -13.023 -4.047 6.504 1 98.19 92 SER A N 1
ATOM 744 C CA . SER A 1 92 ? -14.148 -4.09 5.578 1 98.19 92 SER A CA 1
ATOM 745 C C . SER A 1 92 ? -13.742 -3.586 4.195 1 98.19 92 SER A C 1
ATOM 747 O O . SER A 1 92 ? -12.562 -3.369 3.93 1 98.19 92 SER A O 1
ATOM 749 N N . THR A 1 93 ? -14.688 -3.502 3.285 1 97.19 93 THR A N 1
ATOM 750 C CA . THR A 1 93 ? -14.375 -3.213 1.891 1 97.19 93 THR A CA 1
ATOM 751 C C . THR A 1 93 ? -15.062 -1.93 1.435 1 97.19 93 THR A C 1
ATOM 753 O O . THR A 1 93 ? -15.945 -1.417 2.121 1 97.19 93 THR A O 1
ATOM 756 N N . ALA A 1 94 ? -14.586 -1.333 0.442 1 98.62 94 ALA A N 1
ATOM 757 C CA . ALA A 1 94 ? -15.227 -0.259 -0.314 1 98.62 94 ALA A CA 1
ATOM 758 C C . ALA A 1 94 ? -15.344 -0.624 -1.791 1 98.62 94 ALA A C 1
ATOM 760 O O . ALA A 1 94 ? -14.602 -1.472 -2.289 1 98.62 94 ALA A O 1
ATOM 761 N N . LYS A 1 95 ? -16.328 -0.062 -2.434 1 98.5 95 LYS A N 1
ATOM 762 C CA . LYS A 1 95 ? -16.594 -0.377 -3.832 1 98.5 95 LYS A CA 1
ATOM 763 C C . LYS A 1 95 ? -16.344 0.833 -4.73 1 98.5 95 LYS A C 1
ATOM 765 O O . LYS A 1 95 ? -16.109 1.938 -4.238 1 98.5 95 LYS A O 1
ATOM 770 N N . GLU A 1 96 ? -16.406 0.512 -5.988 1 98.62 96 GLU A N 1
ATOM 771 C CA . GLU A 1 96 ? -16.25 1.581 -6.969 1 98.62 96 GLU A CA 1
ATOM 772 C C . GLU A 1 96 ? -17.219 2.727 -6.699 1 98.62 96 GLU A C 1
ATOM 774 O O . GLU A 1 96 ? -18.391 2.496 -6.402 1 98.62 96 GLU A O 1
ATOM 779 N N . ASN A 1 97 ? -16.703 3.934 -6.746 1 98.56 97 ASN A N 1
ATOM 780 C CA . ASN A 1 97 ? -17.453 5.184 -6.625 1 98.56 97 ASN A CA 1
ATOM 781 C C . ASN A 1 97 ? -17.797 5.492 -5.172 1 98.56 97 ASN A C 1
ATOM 783 O O . ASN A 1 97 ? -18.344 6.555 -4.871 1 98.56 97 ASN A O 1
ATOM 787 N N . ASP A 1 98 ? -17.5 4.574 -4.258 1 98.75 98 ASP A N 1
ATOM 788 C CA . ASP A 1 98 ? -17.656 4.926 -2.85 1 98.75 98 ASP A CA 1
ATOM 789 C C . ASP A 1 98 ? -16.75 6.094 -2.477 1 98.75 98 ASP A C 1
ATOM 791 O O . ASP A 1 98 ? -15.633 6.219 -2.998 1 98.75 98 ASP A O 1
ATOM 795 N N . SER A 1 99 ? -17.234 6.961 -1.601 1 98.75 99 SER A N 1
ATOM 796 C CA . SER A 1 99 ? -16.391 7.938 -0.923 1 98.75 99 SER A CA 1
ATOM 797 C C . SER A 1 99 ? -15.836 7.379 0.381 1 98.75 99 SER A C 1
ATOM 799 O O . SER A 1 99 ? -16.578 6.824 1.194 1 98.75 99 SER A O 1
ATOM 801 N N . ILE A 1 100 ? -14.508 7.496 0.521 1 98.94 100 ILE A N 1
ATOM 802 C CA . ILE A 1 100 ? -13.883 7.043 1.76 1 98.94 100 ILE A CA 1
ATOM 803 C C . ILE A 1 100 ? -13.07 8.18 2.375 1 98.94 100 ILE A C 1
ATOM 805 O O . ILE A 1 100 ? -12.656 9.102 1.673 1 98.94 100 ILE A O 1
ATOM 809 N N . ILE A 1 101 ? -12.898 8.133 3.693 1 98.94 101 ILE A N 1
ATOM 810 C CA . ILE A 1 101 ? -12.195 9.172 4.434 1 98.94 101 ILE A CA 1
ATOM 811 C C . ILE A 1 101 ? -11.023 8.562 5.195 1 98.94 101 ILE A C 1
ATOM 813 O O . ILE A 1 101 ? -11.195 7.59 5.934 1 98.94 101 ILE A O 1
ATOM 817 N N . ALA A 1 102 ? -9.898 9.086 4.957 1 98.94 102 ALA A N 1
ATOM 818 C CA . ALA A 1 102 ? -8.719 8.727 5.738 1 98.94 102 ALA A CA 1
ATOM 819 C C . ALA A 1 102 ? -8.414 9.797 6.789 1 98.94 102 ALA A C 1
ATOM 821 O O . ALA A 1 102 ? -8.305 10.977 6.465 1 98.94 102 ALA A O 1
ATOM 822 N N . GLU A 1 103 ? -8.234 9.344 7.973 1 98.88 103 GLU A N 1
ATOM 823 C CA . GLU A 1 103 ? -7.949 10.242 9.094 1 98.88 103 GLU A CA 1
ATOM 824 C C . GLU A 1 103 ? -6.676 9.82 9.82 1 98.88 103 GLU A C 1
ATOM 826 O O . GLU A 1 103 ? -6.5 8.648 10.148 1 98.88 103 GLU A O 1
ATOM 831 N N . THR A 1 104 ? -5.832 10.812 10.141 1 98.81 104 THR A N 1
ATOM 832 C CA . THR A 1 104 ? -4.559 10.484 10.766 1 98.81 104 THR A CA 1
ATOM 833 C C . THR A 1 104 ? -4.438 11.164 12.133 1 98.81 104 THR A C 1
ATOM 835 O O . THR A 1 104 ? -5.102 12.164 12.391 1 98.81 104 THR A O 1
ATOM 838 N N . LYS A 1 105 ? -3.625 10.594 12.93 1 98.12 105 LYS A N 1
ATOM 839 C CA . LYS A 1 105 ? -3.234 11.203 14.195 1 98.12 105 LYS A CA 1
ATOM 840 C C . LYS A 1 105 ? -1.834 10.766 14.609 1 98.12 105 LYS A C 1
ATOM 842 O O . LYS A 1 105 ? -1.39 9.672 14.25 1 98.12 105 LYS A O 1
ATOM 847 N N . ILE A 1 106 ? -1.235 11.594 15.422 1 98.44 106 ILE A N 1
ATOM 848 C CA . ILE A 1 106 ? 0.039 11.242 16.031 1 98.44 106 ILE A CA 1
ATOM 849 C C . ILE A 1 106 ? -0.208 10.531 17.359 1 98.44 106 ILE A C 1
ATOM 851 O O . ILE A 1 106 ? -0.882 11.062 18.25 1 98.44 106 ILE A O 1
ATOM 855 N N . ILE A 1 107 ? 0.337 9.352 17.422 1 98.62 107 ILE A N 1
ATOM 856 C CA . ILE A 1 107 ? 0.183 8.57 18.656 1 98.62 107 ILE A CA 1
ATOM 857 C C . ILE A 1 107 ? 1.282 8.945 19.641 1 98.62 107 ILE A C 1
ATOM 859 O O . ILE A 1 107 ? 1.023 9.094 20.844 1 98.62 107 ILE A O 1
ATOM 863 N N . LYS A 1 108 ? 2.475 9.117 19.156 1 98.19 108 LYS A N 1
ATOM 864 C CA . LYS A 1 108 ? 3.631 9.5 19.969 1 98.19 108 LYS A CA 1
ATOM 865 C C . LYS A 1 108 ? 4.66 10.242 19.125 1 98.19 108 LYS A C 1
ATOM 867 O O . LYS A 1 108 ? 5.008 9.805 18.016 1 98.19 108 LYS A O 1
ATOM 872 N N . ARG A 1 109 ? 5.047 11.359 19.672 1 96 109 ARG A N 1
ATOM 873 C CA . ARG A 1 109 ? 6.086 12.156 19.016 1 96 109 ARG A CA 1
ATOM 874 C C . ARG A 1 109 ? 7.34 12.219 19.891 1 96 109 ARG A C 1
ATOM 876 O O . ARG A 1 109 ? 7.383 12.953 20.875 1 96 109 ARG A O 1
ATOM 883 N N . GLY A 1 110 ? 8.234 11.43 19.547 1 94 110 GLY A N 1
ATOM 884 C CA . GLY A 1 110 ? 9.508 11.469 20.234 1 94 110 GLY A CA 1
ATOM 885 C C . GLY A 1 110 ? 10.523 12.367 19.562 1 94 110 GLY A C 1
ATOM 886 O O . GLY A 1 110 ? 10.195 13.094 18.625 1 94 110 GLY A O 1
ATOM 887 N N . LYS A 1 111 ? 11.812 12.344 20.141 1 92.25 111 LYS A N 1
ATOM 888 C CA . LYS A 1 111 ? 12.883 13.164 19.594 1 92.25 111 LYS A CA 1
ATOM 889 C C . LYS A 1 111 ? 13.266 12.695 18.188 1 92.25 111 LYS A C 1
ATOM 891 O O . LYS A 1 111 ? 13.359 13.508 17.266 1 92.25 111 LYS A O 1
ATOM 896 N N . GLN A 1 112 ? 13.344 11.367 18.016 1 94.38 112 GLN A N 1
ATOM 897 C CA . GLN A 1 112 ? 13.812 10.828 16.75 1 94.38 112 GLN A CA 1
ATOM 898 C C . GLN A 1 112 ? 12.719 9.992 16.078 1 94.38 112 GLN A C 1
ATOM 900 O O . GLN A 1 112 ? 12.734 9.828 14.852 1 94.38 112 GLN A O 1
ATOM 905 N N . PHE A 1 113 ? 11.859 9.438 16.906 1 96.56 113 PHE A N 1
ATOM 906 C CA . PHE A 1 113 ? 10.828 8.555 16.375 1 96.56 113 PHE A CA 1
ATOM 907 C C . PHE A 1 113 ? 9.445 9.18 16.531 1 96.56 113 PHE A C 1
ATOM 909 O O . PHE A 1 113 ? 9.156 9.805 17.547 1 96.56 113 PHE A O 1
ATOM 916 N N . ILE A 1 114 ? 8.664 8.977 15.492 1 97.88 114 ILE A N 1
ATOM 917 C CA . ILE A 1 114 ? 7.258 9.383 15.531 1 97.88 114 ILE A CA 1
ATOM 918 C C . ILE A 1 114 ? 6.367 8.18 15.227 1 97.88 114 ILE A C 1
ATOM 920 O O . ILE A 1 114 ? 6.629 7.43 14.281 1 97.88 114 ILE A O 1
ATOM 924 N N . ASN A 1 115 ? 5.422 7.941 16.062 1 98.69 115 ASN A N 1
ATOM 925 C CA . ASN A 1 115 ? 4.387 6.941 15.812 1 98.69 115 ASN A CA 1
ATOM 926 C C . ASN A 1 115 ? 3.078 7.59 15.375 1 98.69 115 ASN A C 1
ATOM 928 O O . ASN A 1 115 ? 2.566 8.484 16.047 1 98.69 115 ASN A O 1
ATOM 932 N N . ALA A 1 116 ? 2.59 7.191 14.266 1 98.81 116 ALA A N 1
ATOM 933 C CA . ALA A 1 116 ? 1.365 7.766 13.711 1 98.81 116 ALA A CA 1
ATOM 934 C C . ALA A 1 116 ? 0.365 6.672 13.344 1 98.81 116 ALA A C 1
ATOM 936 O O . ALA A 1 116 ? 0.753 5.535 13.062 1 98.81 116 ALA A O 1
ATOM 937 N N . GLN A 1 117 ? -0.874 7.043 13.367 1 98.94 117 GLN A N 1
ATOM 938 C CA . GLN A 1 117 ? -1.968 6.145 13.008 1 98.94 117 GLN A CA 1
ATOM 939 C C . GLN A 1 117 ? -2.889 6.777 11.977 1 98.94 117 GLN A C 1
ATOM 941 O O . GLN A 1 117 ? -3.072 7.996 11.961 1 98.94 117 GLN A O 1
ATOM 946 N N . CYS A 1 118 ? -3.445 5.973 11.117 1 98.94 118 CYS A N 1
ATOM 947 C CA . CYS A 1 118 ? -4.457 6.363 10.141 1 98.94 118 CYS A CA 1
ATOM 948 C C . CYS A 1 118 ? -5.621 5.379 10.141 1 98.94 118 CYS A C 1
ATOM 950 O O . CYS A 1 118 ? -5.418 4.168 10.203 1 98.94 118 CYS A O 1
ATOM 952 N N . GLU A 1 119 ? -6.75 5.875 10.141 1 98.94 119 GLU A N 1
ATOM 953 C CA . GLU A 1 119 ? -7.953 5.078 9.922 1 98.94 119 GLU A CA 1
ATO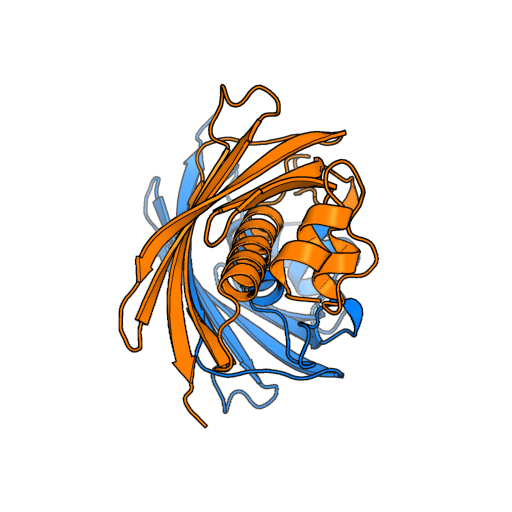M 954 C C . GLU A 1 119 ? -8.656 5.484 8.625 1 98.94 119 GLU A C 1
ATOM 956 O O . GLU A 1 119 ? -8.758 6.676 8.32 1 98.94 119 GLU A O 1
ATOM 961 N N . ILE A 1 120 ? -9.07 4.496 7.879 1 99 120 ILE A N 1
ATOM 962 C CA . ILE A 1 120 ? -9.898 4.73 6.699 1 99 120 ILE A CA 1
ATOM 963 C C . ILE A 1 120 ? -11.336 4.32 6.984 1 99 120 ILE A C 1
ATOM 965 O O . ILE A 1 120 ? -11.594 3.184 7.387 1 99 120 ILE A O 1
ATOM 969 N N . TRP A 1 121 ? -12.242 5.227 6.703 1 98.94 121 TRP A N 1
ATOM 970 C CA . TRP A 1 121 ? -13.664 5.051 6.988 1 98.94 121 TRP A CA 1
ATOM 971 C C . TRP A 1 121 ? -14.5 5.203 5.719 1 98.94 121 TRP A C 1
ATOM 973 O O . TRP A 1 121 ? -14.039 5.785 4.734 1 98.94 121 TRP A O 1
ATOM 983 N N . ASP A 1 122 ? -15.742 4.637 5.844 1 98.69 122 ASP A N 1
ATOM 984 C CA . ASP A 1 122 ? -16.719 5.035 4.84 1 98.69 122 ASP A CA 1
ATOM 985 C C . ASP A 1 122 ? -17.109 6.508 4.996 1 98.69 122 ASP A C 1
ATOM 987 O O . ASP A 1 122 ? -16.688 7.16 5.957 1 98.69 122 ASP A O 1
ATOM 991 N N . GLU A 1 123 ? -17.859 6.988 4.109 1 97.56 123 GLU A N 1
ATOM 992 C CA . GLU A 1 123 ? -18.141 8.414 4.027 1 97.56 123 GLU A CA 1
ATOM 993 C C . GLU A 1 123 ? -18.766 8.93 5.324 1 97.56 123 GLU A C 1
ATOM 995 O O . GLU A 1 123 ? -18.453 10.031 5.777 1 97.56 123 GLU A O 1
ATOM 1000 N N . LYS A 1 124 ? -19.625 8.094 5.895 1 97.56 124 LYS A N 1
ATOM 1001 C CA . LYS A 1 124 ? -20.359 8.508 7.09 1 97.56 124 LYS A CA 1
ATOM 1002 C C . LYS A 1 124 ? -19.578 8.18 8.352 1 97.56 124 LYS A C 1
ATOM 1004 O O . LYS A 1 124 ? -20.047 8.43 9.469 1 97.56 124 LYS A O 1
ATOM 1009 N N . LYS A 1 125 ? -18.422 7.613 8.18 1 97.75 125 LYS A N 1
ATOM 1010 C CA . LYS A 1 125 ? -17.578 7.203 9.297 1 97.75 125 LYS A CA 1
ATOM 1011 C C . LYS A 1 125 ? -18.328 6.254 10.227 1 97.75 125 LYS A C 1
ATOM 1013 O O . LYS A 1 125 ? -18.219 6.375 11.453 1 97.75 125 LYS A O 1
ATOM 1018 N N . THR A 1 126 ? -19.078 5.375 9.672 1 98 126 THR A N 1
ATOM 1019 C CA . THR A 1 126 ? -19.812 4.379 10.445 1 98 126 THR A CA 1
ATOM 1020 C C . THR A 1 126 ? -19.172 3.006 10.312 1 98 126 THR A C 1
ATOM 1022 O O . THR A 1 126 ? -19.422 2.113 11.125 1 98 126 THR A O 1
ATOM 1025 N N . ARG A 1 127 ? -18.453 2.811 9.281 1 98.44 127 ARG A N 1
ATOM 1026 C CA . ARG A 1 127 ? -17.797 1.538 9.016 1 98.44 127 ARG A CA 1
ATOM 1027 C C . ARG A 1 127 ? -16.297 1.733 8.781 1 98.44 127 ARG A C 1
ATOM 1029 O O . ARG A 1 127 ? -15.898 2.445 7.855 1 98.44 127 ARG A O 1
ATOM 1036 N N . LEU A 1 128 ? -15.484 1.095 9.664 1 98.88 128 LEU A N 1
ATOM 1037 C CA . LEU A 1 128 ? -14.039 1.123 9.523 1 98.88 128 LEU A CA 1
ATOM 1038 C C . LEU A 1 128 ? -13.578 0.169 8.422 1 98.88 128 LEU A C 1
ATOM 1040 O O . LEU A 1 128 ? -13.922 -1.016 8.445 1 98.88 128 LEU A O 1
ATOM 1044 N N . ILE A 1 129 ? -12.82 0.678 7.484 1 98.88 129 ILE A N 1
ATOM 1045 C CA . ILE A 1 129 ? -12.352 -0.119 6.355 1 98.88 129 ILE A CA 1
ATOM 1046 C C . ILE A 1 129 ? -10.969 -0.692 6.668 1 98.88 129 ILE A C 1
ATOM 1048 O O . ILE A 1 129 ? -10.703 -1.865 6.398 1 98.88 129 ILE A O 1
ATOM 1052 N N . ALA A 1 130 ? -10.109 0.086 7.227 1 98.94 130 ALA A N 1
ATOM 1053 C CA . ALA A 1 130 ? -8.75 -0.336 7.562 1 98.94 130 ALA A CA 1
ATOM 1054 C C . ALA A 1 130 ? -8.109 0.614 8.57 1 98.94 130 ALA A C 1
ATOM 1056 O O . ALA A 1 130 ? -8.578 1.741 8.75 1 98.94 130 ALA A O 1
ATOM 1057 N N . ARG A 1 131 ? -7.121 0.155 9.219 1 98.94 131 ARG A N 1
ATOM 1058 C CA . ARG A 1 131 ? -6.289 0.946 10.117 1 98.94 131 ARG A CA 1
ATOM 1059 C C . ARG A 1 131 ? -4.809 0.675 9.875 1 98.94 131 ARG A C 1
ATOM 1061 O O . ARG A 1 131 ? -4.406 -0.473 9.68 1 98.94 131 ARG A O 1
ATOM 1068 N N . GLY A 1 132 ? -4.07 1.696 9.82 1 98.94 132 GLY A N 1
ATOM 1069 C CA . GLY A 1 132 ? -2.627 1.595 9.68 1 98.94 132 GLY A CA 1
ATOM 1070 C C . GLY A 1 132 ? -1.867 2.271 10.805 1 98.94 132 GLY A C 1
ATOM 1071 O O . GLY A 1 132 ? -2.307 3.297 11.328 1 98.94 132 GLY A O 1
ATOM 1072 N N . THR A 1 133 ? -0.801 1.702 11.195 1 98.88 133 THR A N 1
ATOM 1073 C CA . THR A 1 133 ? 0.134 2.305 12.141 1 98.88 133 THR A CA 1
ATOM 1074 C C . THR A 1 133 ? 1.551 2.303 11.578 1 98.88 133 THR A C 1
ATOM 1076 O O . THR A 1 133 ? 2.01 1.292 11.039 1 98.88 133 THR A O 1
ATOM 1079 N N . SER A 1 134 ? 2.193 3.393 11.734 1 98.88 134 SER A N 1
ATOM 1080 C CA . SER A 1 134 ? 3.527 3.537 11.164 1 98.88 134 SER A CA 1
ATOM 1081 C C . SER A 1 134 ? 4.508 4.109 12.18 1 98.88 134 SER A C 1
ATOM 1083 O O . SER A 1 134 ? 4.141 4.957 12.992 1 98.88 134 SER A O 1
ATOM 1085 N N . ASN A 1 135 ? 5.68 3.609 12.133 1 98.81 135 ASN A N 1
ATOM 1086 C CA . ASN A 1 135 ? 6.824 4.23 12.797 1 98.81 135 ASN A CA 1
ATOM 1087 C C . ASN A 1 135 ? 7.711 4.977 11.805 1 98.81 135 ASN A C 1
ATOM 1089 O O . ASN A 1 135 ? 8.07 4.438 10.758 1 98.81 135 ASN A O 1
ATOM 1093 N N . LEU A 1 136 ? 7.969 6.16 12.156 1 98.12 136 LEU A N 1
ATOM 1094 C CA . LEU A 1 136 ? 8.781 7.023 11.305 1 98.12 136 LEU A CA 1
ATOM 1095 C C . LEU A 1 136 ? 10.023 7.504 12.047 1 98.12 136 LEU A C 1
ATOM 1097 O O . LEU A 1 136 ? 10.016 7.605 13.273 1 98.12 136 LEU A O 1
ATOM 1101 N N . PHE A 1 137 ? 11.023 7.797 11.281 1 97 137 PHE A N 1
ATOM 1102 C CA . PHE A 1 137 ? 12.328 8.172 11.82 1 97 137 PHE A CA 1
ATOM 1103 C C . PHE A 1 137 ? 12.781 9.508 11.242 1 97 137 PHE A C 1
ATOM 1105 O O . PHE A 1 137 ? 12.789 9.695 10.023 1 97 137 PHE A O 1
ATOM 1112 N N . LYS A 1 138 ? 13.172 10.406 12.133 1 94.12 138 LYS A N 1
ATOM 1113 C CA . LYS A 1 138 ? 13.734 11.688 11.727 1 94.12 138 LYS A CA 1
ATOM 1114 C C . LYS A 1 138 ? 15.219 11.555 11.383 1 94.12 138 LYS A C 1
ATOM 1116 O O . LYS A 1 138 ? 16.031 11.18 12.234 1 94.12 138 LYS A O 1
ATOM 1121 N N . ILE A 1 139 ? 15.516 11.828 10.164 1 88.31 139 ILE A N 1
ATOM 1122 C CA . ILE A 1 139 ? 16.906 11.773 9.742 1 88.31 139 ILE A CA 1
ATOM 1123 C C . ILE A 1 139 ? 17.547 13.148 9.906 1 88.31 139 ILE A C 1
ATOM 1125 O O . ILE A 1 139 ? 17.078 14.133 9.328 1 88.31 139 ILE A O 1
ATOM 1129 N N . ASN A 1 140 ? 18.25 13.43 10.977 1 74.12 140 ASN A N 1
ATOM 1130 C CA . ASN A 1 140 ? 18.953 14.688 11.219 1 74.12 140 ASN A CA 1
ATOM 1131 C C . ASN A 1 140 ? 20.125 14.883 10.266 1 74.12 140 ASN A C 1
ATOM 1133 O O . ASN A 1 140 ? 20.891 13.945 10.016 1 74.12 140 ASN A O 1
ATOM 1137 N N . ASN A 1 141 ? 19.984 15.797 9.25 1 52.62 141 ASN A N 1
ATOM 1138 C CA . ASN A 1 141 ? 21.234 16.203 8.609 1 52.62 141 ASN A CA 1
ATOM 1139 C C . ASN A 1 141 ? 22.156 16.922 9.578 1 52.62 141 ASN A C 1
ATOM 1141 O O . ASN A 1 141 ? 21.688 17.594 10.5 1 52.62 141 ASN A O 1
ATOM 1145 N N . MET B 1 1 ? -7.707 -24.609 -18.281 1 64.88 1 MET B N 1
ATOM 1146 C CA . MET B 1 1 ? -6.332 -24.281 -17.938 1 64.88 1 MET B CA 1
ATOM 1147 C C . MET B 1 1 ? -6.242 -23.781 -16.5 1 64.88 1 MET B C 1
ATOM 1149 O O . MET B 1 1 ? -7.066 -22.984 -16.062 1 64.88 1 MET B O 1
ATOM 1153 N N . ASN B 1 2 ? -5.32 -24.531 -15.625 1 85.62 2 ASN B N 1
ATOM 1154 C CA . ASN B 1 2 ? -5.238 -24.172 -14.219 1 85.62 2 ASN B CA 1
ATOM 1155 C C . ASN B 1 2 ? -4.582 -22.797 -14.031 1 85.62 2 ASN B C 1
ATOM 1157 O O . ASN B 1 2 ? -3.938 -22.281 -14.945 1 85.62 2 ASN B O 1
ATOM 1161 N N . ARG B 1 3 ? -4.945 -22 -13.086 1 85.5 3 ARG B N 1
ATOM 1162 C CA . ARG B 1 3 ? -4.5 -20.641 -12.797 1 85.5 3 ARG B CA 1
ATOM 1163 C C . ARG B 1 3 ? -2.982 -20.531 -12.875 1 85.5 3 ARG B C 1
ATOM 1165 O O . ARG B 1 3 ? -2.449 -19.531 -13.352 1 85.5 3 ARG B O 1
ATOM 1172 N N . LEU B 1 4 ? -2.318 -21.5 -12.547 1 91.12 4 LEU B N 1
ATOM 1173 C CA . LEU B 1 4 ? -0.86 -21.531 -12.594 1 91.12 4 LEU B CA 1
ATOM 1174 C C . LEU B 1 4 ? -0.362 -21.531 -14.039 1 91.12 4 LEU B C 1
ATOM 1176 O O . LEU B 1 4 ? 0.581 -20.812 -14.375 1 91.12 4 LEU B O 1
ATOM 1180 N N . GLU B 1 5 ? -1.001 -22.344 -14.812 1 91.12 5 GLU B N 1
ATOM 1181 C CA . GLU B 1 5 ? -0.617 -22.438 -16.219 1 91.12 5 GLU B CA 1
ATOM 1182 C C . GLU B 1 5 ? -0.843 -21.125 -16.938 1 91.12 5 GLU B C 1
ATOM 1184 O O . GLU B 1 5 ? -0.064 -20.75 -17.812 1 91.12 5 GLU B O 1
ATOM 1189 N N . GLN B 1 6 ? -1.914 -20.484 -16.578 1 89.12 6 GLN B N 1
ATOM 1190 C CA . GLN B 1 6 ? -2.193 -19.156 -17.141 1 89.12 6 GLN B CA 1
ATOM 1191 C C . GLN B 1 6 ? -1.067 -18.188 -16.828 1 89.12 6 GLN B C 1
ATOM 1193 O O . GLN B 1 6 ? -0.615 -17.453 -17.719 1 89.12 6 GLN B O 1
ATOM 1198 N N . LEU B 1 7 ? 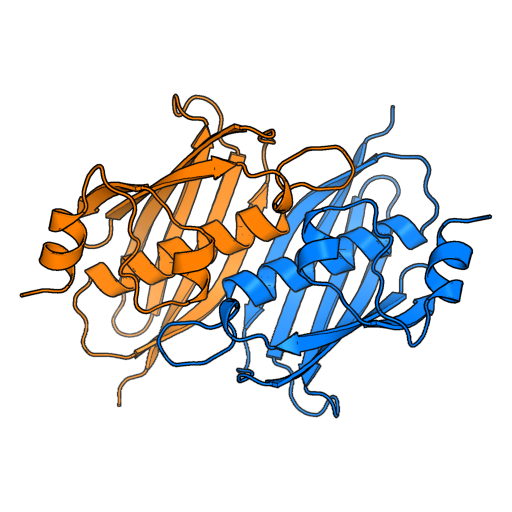-0.565 -18.203 -15.578 1 92.88 7 LEU B N 1
ATOM 1199 C CA . LEU B 1 7 ? 0.529 -17.328 -15.172 1 92.88 7 LEU B CA 1
ATOM 1200 C C . LEU B 1 7 ? 1.816 -17.703 -15.906 1 92.88 7 LEU B C 1
ATOM 1202 O O . LEU B 1 7 ? 2.564 -16.812 -16.328 1 92.88 7 LEU B O 1
ATOM 1206 N N . LYS B 1 8 ? 2.029 -18.953 -16.094 1 95.56 8 LYS B N 1
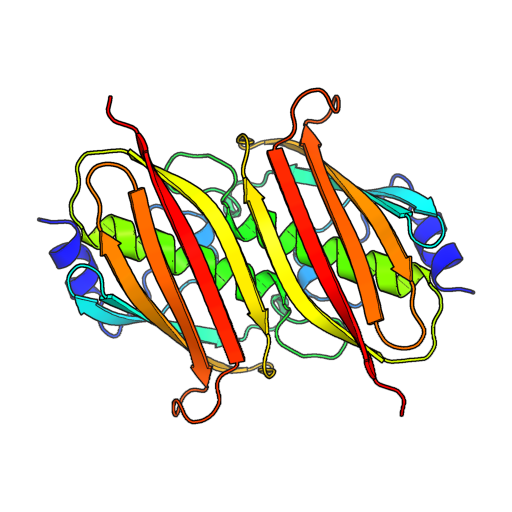ATOM 1207 C CA . LYS B 1 8 ? 3.256 -19.438 -16.719 1 95.56 8 LYS B CA 1
ATOM 1208 C C . LYS B 1 8 ? 3.371 -18.953 -18.172 1 95.56 8 LYS B C 1
ATOM 1210 O O . LYS B 1 8 ? 4.477 -18.719 -18.656 1 95.56 8 LYS B O 1
ATOM 1215 N N . GLN B 1 9 ? 2.262 -18.797 -18.812 1 94.62 9 GLN B N 1
ATOM 1216 C CA . GLN B 1 9 ? 2.25 -18.375 -20.203 1 94.62 9 GLN B CA 1
ATOM 1217 C C . GLN B 1 9 ? 2.768 -16.938 -20.344 1 94.62 9 GLN B C 1
ATOM 1219 O O . GLN B 1 9 ? 3.111 -16.5 -21.453 1 94.62 9 GLN B O 1
ATOM 1224 N N . PHE B 1 10 ? 2.865 -16.297 -19.219 1 95.75 10 PHE B N 1
ATOM 1225 C CA . PHE B 1 10 ? 3.246 -14.883 -19.297 1 95.75 10 PHE B CA 1
ATOM 1226 C C . PHE B 1 10 ? 4.656 -14.68 -18.75 1 95.75 10 PHE B C 1
ATOM 1228 O O . PHE B 1 10 ? 5.098 -13.539 -18.578 1 95.75 10 PHE B O 1
ATOM 1235 N N . ILE B 1 11 ? 5.34 -15.734 -18.469 1 97.56 11 ILE B N 1
ATOM 1236 C CA . ILE B 1 11 ? 6.711 -15.594 -17.984 1 97.56 11 ILE B CA 1
ATOM 1237 C C . ILE B 1 11 ? 7.535 -14.805 -19 1 97.56 11 ILE B C 1
ATOM 1239 O O . ILE B 1 11 ? 7.527 -15.117 -20.203 1 97.56 11 ILE B O 1
ATOM 1243 N N . GLY B 1 12 ? 8.133 -13.781 -18.547 1 98 12 GLY B N 1
ATOM 1244 C CA . GLY B 1 12 ? 8.961 -12.938 -19.391 1 98 12 GLY B CA 1
ATOM 1245 C C . GLY B 1 12 ? 8.188 -11.828 -20.078 1 98 12 GLY B C 1
ATOM 1246 O O . GLY B 1 12 ? 8.758 -11.031 -20.828 1 98 12 GLY B O 1
ATOM 1247 N N . LYS B 1 13 ? 6.855 -11.773 -19.797 1 97.69 13 LYS B N 1
ATOM 1248 C CA . LYS B 1 13 ? 5.984 -10.797 -20.438 1 97.69 13 LYS B CA 1
ATOM 1249 C C . LYS B 1 13 ? 5.23 -9.969 -19.406 1 97.69 13 LYS B C 1
ATOM 1251 O O . LYS B 1 13 ? 5.055 -10.406 -18.266 1 97.69 13 LYS B O 1
ATOM 1256 N N . GLU B 1 14 ? 4.887 -8.773 -19.859 1 97.19 14 GLU B N 1
ATOM 1257 C CA . GLU B 1 14 ? 3.975 -7.988 -19.031 1 97.19 14 GLU B CA 1
ATOM 1258 C C . GLU B 1 14 ? 2.654 -8.727 -18.812 1 97.19 14 GLU B C 1
ATOM 1260 O O . GLU B 1 14 ? 2.125 -9.344 -19.75 1 97.19 14 GLU B O 1
ATOM 1265 N N . PHE B 1 15 ? 2.184 -8.703 -17.625 1 94.31 15 PHE B N 1
ATOM 1266 C CA . PHE B 1 15 ? 0.908 -9.344 -17.312 1 94.31 15 PHE B CA 1
ATOM 1267 C C . PHE B 1 15 ? -0.25 -8.383 -17.562 1 94.31 15 PHE B C 1
ATOM 1269 O O . PHE B 1 15 ? -0.954 -7.988 -16.625 1 94.31 15 PHE B O 1
ATOM 1276 N N . ASP B 1 16 ? -0.622 -8.133 -18.734 1 89.62 16 ASP B N 1
ATOM 1277 C CA . ASP B 1 16 ? -1.612 -7.129 -19.125 1 89.62 16 ASP B CA 1
ATOM 1278 C C . ASP B 1 16 ? -3.012 -7.734 -19.172 1 89.62 16 ASP B C 1
ATOM 1280 O O . ASP B 1 16 ? -3.982 -7.039 -19.484 1 89.62 16 ASP B O 1
ATOM 1284 N N . GLN B 1 17 ? -3.156 -8.984 -18.812 1 89.81 17 GLN B N 1
ATOM 1285 C CA . GLN B 1 17 ? -4.453 -9.656 -18.859 1 89.81 17 GLN B CA 1
ATOM 1286 C C . GLN B 1 17 ? -4.984 -9.914 -17.453 1 89.81 17 GLN B C 1
ATOM 1288 O O . GLN B 1 17 ? -5.867 -10.758 -17.266 1 89.81 17 GLN B O 1
ATOM 1293 N N . SER B 1 18 ? -4.348 -9.359 -16.5 1 93.5 18 SER B N 1
ATOM 1294 C CA . SER B 1 18 ? -4.82 -9.523 -15.125 1 93.5 18 SER B CA 1
ATOM 1295 C C . SER B 1 18 ? -6.273 -9.094 -14.984 1 93.5 18 SER B C 1
ATOM 1297 O O . SER B 1 18 ? -6.68 -8.07 -15.539 1 93.5 18 SER B O 1
ATOM 1299 N N . PRO B 1 19 ? -7.094 -9.883 -14.32 1 93.5 19 PRO B N 1
ATOM 1300 C CA . PRO B 1 19 ? -8.461 -9.445 -14.023 1 93.5 19 PRO B CA 1
ATOM 1301 C C . PRO B 1 19 ? -8.508 -8.312 -13 1 93.5 19 PRO B C 1
ATOM 1303 O O . PRO B 1 19 ? -9.57 -7.738 -12.758 1 93.5 19 PRO B O 1
ATOM 1306 N N . SER B 1 20 ? -7.469 -8.062 -12.297 1 96.62 20 SER B N 1
ATOM 1307 C CA . SER B 1 20 ? -7.359 -6.977 -11.328 1 96.62 20 SER B CA 1
ATOM 1308 C C . SER B 1 20 ? -7.016 -5.656 -12 1 96.62 20 SER B C 1
ATOM 1310 O O . SER B 1 20 ? -5.906 -5.484 -12.516 1 96.62 20 SER B O 1
ATOM 1312 N N . PRO B 1 21 ? -7.945 -4.66 -12 1 98.38 21 PRO B N 1
ATOM 1313 C CA . PRO B 1 21 ? -7.617 -3.355 -12.578 1 98.38 21 PRO B CA 1
ATOM 1314 C C . PRO B 1 21 ? -6.367 -2.732 -11.969 1 98.38 21 PRO B C 1
ATOM 1316 O O . PRO B 1 21 ? -5.551 -2.141 -12.68 1 98.38 21 PRO B O 1
ATOM 1319 N N . PHE B 1 22 ? -6.219 -2.895 -10.68 1 98.69 22 PHE B N 1
ATOM 1320 C CA . PHE B 1 22 ? -5.055 -2.307 -10.031 1 98.69 22 PHE B CA 1
ATOM 1321 C C . PHE B 1 22 ? -3.773 -2.988 -10.5 1 98.69 22 PHE B C 1
ATOM 1323 O O . PHE B 1 22 ? -2.768 -2.324 -10.758 1 98.69 22 PHE B O 1
ATOM 1330 N N . MET B 1 23 ? -3.781 -4.281 -10.578 1 98.38 23 MET B N 1
ATOM 1331 C CA . MET B 1 23 ? -2.602 -4.977 -11.086 1 98.38 23 MET B CA 1
ATOM 1332 C C . MET B 1 23 ? -2.285 -4.543 -12.516 1 98.38 23 MET B C 1
ATOM 1334 O O . MET B 1 23 ? -1.117 -4.434 -12.891 1 98.38 23 MET B O 1
ATOM 1338 N N . LYS B 1 24 ? -3.334 -4.34 -13.289 1 97.94 24 LYS B N 1
ATOM 1339 C CA . LYS B 1 24 ? -3.109 -3.85 -14.648 1 97.94 24 LYS B CA 1
ATOM 1340 C C . LYS B 1 24 ? -2.385 -2.508 -14.633 1 97.94 24 LYS B C 1
ATOM 1342 O O . LYS B 1 24 ? -1.529 -2.248 -15.477 1 97.94 24 LYS B O 1
ATOM 1347 N N . TRP B 1 25 ? -2.752 -1.689 -13.719 1 98.19 25 TRP B N 1
ATOM 1348 C CA . TRP B 1 25 ? -2.07 -0.407 -13.578 1 98.19 25 TRP B CA 1
ATOM 1349 C C . TRP B 1 25 ? -0.607 -0.607 -13.195 1 98.19 25 TRP B C 1
ATOM 1351 O O . TRP B 1 25 ? 0.276 0.07 -13.727 1 98.19 25 TRP B O 1
ATOM 1361 N N . LEU B 1 26 ? -0.279 -1.527 -12.289 1 98.44 26 LEU B N 1
ATOM 1362 C CA . LEU B 1 26 ? 1.097 -1.817 -11.898 1 98.44 26 LEU B CA 1
ATOM 1363 C C . LEU B 1 26 ? 1.874 -2.422 -13.062 1 98.44 26 LEU B C 1
ATOM 1365 O O . LEU B 1 26 ? 3.064 -2.15 -13.234 1 98.44 26 LEU B O 1
ATOM 1369 N N . ASN B 1 27 ? 1.249 -3.291 -13.836 1 97.88 27 ASN B N 1
ATOM 1370 C CA . ASN B 1 27 ? 1.729 -3.898 -15.07 1 97.88 27 ASN B CA 1
ATOM 1371 C C . ASN B 1 27 ? 3.084 -4.574 -14.875 1 97.88 27 ASN B C 1
ATOM 1373 O O . ASN B 1 27 ? 4.051 -4.246 -15.562 1 97.88 27 ASN B O 1
ATOM 1377 N N . PRO B 1 28 ? 3.172 -5.562 -14.031 1 98.38 28 PRO B N 1
ATOM 1378 C CA . PRO B 1 28 ? 4.445 -6.25 -13.812 1 98.38 28 PRO B CA 1
ATOM 1379 C C . PRO B 1 28 ? 4.836 -7.164 -14.969 1 98.38 28 PRO B C 1
ATOM 1381 O O . PRO B 1 28 ? 3.977 -7.555 -15.766 1 98.38 28 PRO B O 1
ATOM 1384 N N . VAL B 1 29 ? 6.105 -7.445 -15.094 1 98.75 29 VAL B N 1
ATOM 1385 C CA . VAL B 1 29 ? 6.605 -8.57 -15.883 1 98.75 29 VAL B CA 1
ATOM 1386 C C . VAL B 1 29 ? 6.754 -9.797 -14.992 1 98.75 29 VAL B C 1
ATOM 1388 O O . VAL B 1 29 ? 7.383 -9.734 -13.93 1 98.75 29 VAL B O 1
ATOM 1391 N N . ILE B 1 30 ? 6.164 -10.938 -15.414 1 98.56 30 ILE B N 1
ATOM 1392 C CA . ILE B 1 30 ? 6.277 -12.164 -14.633 1 98.56 30 ILE B CA 1
ATOM 1393 C C . ILE B 1 30 ? 7.629 -12.828 -14.906 1 98.56 30 ILE B C 1
ATOM 1395 O O . ILE B 1 30 ? 7.973 -13.094 -16.062 1 98.56 30 ILE B O 1
ATOM 1399 N N . LEU B 1 31 ? 8.383 -13.078 -13.844 1 98.75 31 LEU B N 1
ATOM 1400 C CA . LEU B 1 31 ? 9.711 -13.656 -14.016 1 98.75 31 LEU B CA 1
ATOM 1401 C C . LEU B 1 31 ? 9.711 -15.141 -13.672 1 98.75 31 LEU B C 1
ATOM 1403 O O . LEU B 1 31 ? 10.469 -15.922 -14.25 1 98.75 31 LEU B O 1
ATOM 1407 N N . PHE B 1 32 ? 8.977 -15.516 -12.68 1 98.5 32 PHE B N 1
ATOM 1408 C CA . PHE B 1 32 ? 8.992 -16.875 -12.141 1 98.5 32 PHE B CA 1
ATOM 1409 C C . PHE B 1 32 ? 7.625 -17.25 -11.594 1 98.5 32 PHE B C 1
ATOM 1411 O O . PHE B 1 32 ? 6.949 -16.438 -10.961 1 98.5 32 PHE B O 1
ATOM 1418 N N . VAL B 1 33 ? 7.203 -18.5 -11.914 1 97.81 33 VAL B N 1
ATOM 1419 C CA . VAL B 1 33 ? 5.895 -18.969 -11.469 1 97.81 33 VAL B CA 1
ATOM 1420 C C . VAL B 1 33 ? 6.016 -20.406 -10.93 1 97.81 33 VAL B C 1
ATOM 1422 O O . VAL B 1 33 ? 6.43 -21.312 -11.656 1 97.81 33 VAL B O 1
ATOM 1425 N N . GLU B 1 34 ? 5.727 -20.547 -9.727 1 97.31 34 GLU B N 1
ATOM 1426 C CA . GLU B 1 34 ? 5.465 -21.812 -9.055 1 97.31 34 GLU B CA 1
ATOM 1427 C C . GLU B 1 34 ? 4.34 -21.688 -8.039 1 97.31 34 GLU B C 1
ATOM 1429 O O . GLU B 1 34 ? 4.035 -20.578 -7.582 1 97.31 34 GLU B O 1
ATOM 1434 N N . GLU B 1 35 ? 3.709 -22.812 -7.785 1 96.31 35 GLU B N 1
ATOM 1435 C CA . GLU B 1 35 ? 2.67 -22.766 -6.762 1 96.31 35 GLU B CA 1
ATOM 1436 C C . GLU B 1 35 ? 3.211 -22.203 -5.449 1 96.31 35 GLU B C 1
ATOM 1438 O O . GLU B 1 35 ? 4.168 -22.75 -4.883 1 96.31 35 GLU B O 1
ATOM 1443 N N . GLY B 1 36 ? 2.645 -21.109 -5.012 1 97 36 GLY B N 1
ATOM 1444 C CA . GLY B 1 36 ? 3.023 -20.5 -3.744 1 97 36 GLY B CA 1
ATOM 1445 C C . GLY B 1 36 ? 4.289 -19.672 -3.832 1 97 36 GLY B C 1
ATOM 1446 O O . GLY B 1 36 ? 4.824 -19.234 -2.809 1 97 36 GLY B O 1
ATOM 1447 N N . HIS B 1 37 ? 4.797 -19.469 -5.02 1 98.38 37 HIS B N 1
ATOM 1448 C CA . HIS B 1 37 ? 6.039 -18.734 -5.211 1 98.38 37 HIS B CA 1
ATOM 1449 C C . HIS B 1 37 ? 6.043 -17.984 -6.543 1 98.38 37 HIS B C 1
ATOM 1451 O O . HIS B 1 37 ? 6.141 -18.609 -7.605 1 98.38 37 HIS B O 1
ATOM 1457 N N . LEU B 1 38 ? 5.961 -16.656 -6.492 1 98.56 38 LEU B N 1
ATOM 1458 C CA . LEU B 1 38 ? 5.977 -15.82 -7.684 1 98.56 38 LEU B CA 1
ATOM 1459 C C . LEU B 1 38 ? 7.09 -14.789 -7.605 1 98.56 38 LEU B C 1
ATOM 1461 O O . LEU B 1 38 ? 7.469 -14.359 -6.516 1 98.56 38 LEU B O 1
ATOM 1465 N N . GLU B 1 39 ? 7.613 -14.406 -8.766 1 98.88 39 GLU B N 1
ATOM 1466 C CA . GLU B 1 39 ? 8.5 -13.258 -8.914 1 98.88 39 GLU B CA 1
ATOM 1467 C C . GLU B 1 39 ? 8.016 -12.32 -10.023 1 98.88 39 GLU B C 1
ATOM 1469 O O . GLU B 1 39 ? 7.797 -12.758 -11.156 1 98.88 39 GLU B O 1
ATOM 1474 N N . PHE B 1 40 ? 7.801 -11.133 -9.695 1 98.81 40 PHE B N 1
ATOM 1475 C CA . PHE B 1 40 ? 7.398 -10.094 -10.633 1 98.81 40 PHE B CA 1
ATOM 1476 C C . PHE B 1 40 ? 8.445 -8.992 -10.695 1 98.81 40 PHE B C 1
ATOM 1478 O O . PHE B 1 40 ? 9.047 -8.641 -9.68 1 98.81 40 PHE B O 1
ATOM 1485 N N . GLN B 1 41 ? 8.656 -8.453 -11.828 1 98.94 41 GLN B N 1
ATOM 1486 C CA . GLN B 1 41 ? 9.547 -7.316 -12.047 1 98.94 41 GLN B CA 1
ATOM 1487 C C . GLN B 1 41 ? 8.75 -6.066 -12.414 1 98.94 41 GLN B C 1
ATOM 1489 O O . GLN B 1 41 ? 7.77 -6.137 -13.148 1 98.94 41 GLN B O 1
ATOM 1494 N N . TYR B 1 42 ? 9.188 -4.996 -11.922 1 98.81 42 TYR B N 1
ATOM 1495 C CA . TYR B 1 42 ? 8.586 -3.693 -12.188 1 98.81 42 TYR B CA 1
ATOM 1496 C C . TYR B 1 42 ? 9.648 -2.68 -12.594 1 98.81 42 TYR B C 1
ATOM 1498 O O . TYR B 1 42 ? 10.773 -2.723 -12.102 1 98.81 42 TYR B O 1
ATOM 1506 N N . ARG B 1 43 ? 9.25 -1.774 -13.406 1 98.62 43 ARG B N 1
ATOM 1507 C CA . ARG B 1 43 ? 10.016 -0.551 -13.625 1 98.62 43 ARG B CA 1
ATOM 1508 C C . ARG B 1 43 ? 9.391 0.624 -12.875 1 98.62 43 ARG B C 1
ATOM 1510 O O . ARG B 1 43 ? 8.211 0.931 -13.062 1 98.62 43 ARG B O 1
ATOM 1517 N N . VAL B 1 44 ? 10.234 1.262 -12.062 1 98.88 44 VAL B N 1
ATOM 1518 C CA . VAL B 1 44 ? 9.711 2.361 -11.258 1 98.88 44 VAL B CA 1
ATOM 1519 C C . VAL B 1 44 ? 9.312 3.521 -12.172 1 98.88 44 VAL B C 1
ATOM 1521 O O . VAL B 1 44 ? 10.148 4.062 -12.898 1 98.88 44 VAL B O 1
ATOM 1524 N N . ARG B 1 45 ? 8.062 3.908 -12.094 1 98.81 45 ARG B N 1
ATOM 1525 C CA . ARG B 1 45 ? 7.5 4.934 -12.961 1 98.81 45 ARG B CA 1
ATOM 1526 C C . ARG B 1 45 ? 7.48 6.293 -12.266 1 98.81 45 ARG B C 1
ATOM 1528 O O . ARG B 1 45 ? 7.488 6.363 -11.031 1 98.81 45 ARG B O 1
ATOM 1535 N N . SER B 1 46 ? 7.367 7.34 -13.047 1 98.62 46 SER B N 1
ATOM 1536 C CA . SER B 1 46 ? 7.414 8.703 -12.531 1 98.62 46 SER B CA 1
ATOM 1537 C C . SER B 1 46 ? 6.246 8.969 -11.586 1 98.62 46 SER B C 1
ATOM 1539 O O . SER B 1 46 ? 6.398 9.688 -10.594 1 98.62 46 SER B O 1
ATOM 1541 N N . GLU B 1 47 ? 5.09 8.398 -11.852 1 98.25 47 GLU B N 1
ATOM 1542 C CA . GLU B 1 47 ? 3.906 8.695 -11.047 1 98.25 47 GLU B CA 1
ATOM 1543 C C . GLU B 1 47 ? 3.93 7.93 -9.734 1 98.25 47 GLU B C 1
ATOM 1545 O O . GLU B 1 47 ? 3.064 8.133 -8.875 1 98.25 47 GLU B O 1
ATOM 1550 N N . TRP B 1 48 ? 4.969 7.016 -9.562 1 98.88 48 TRP B N 1
ATOM 1551 C CA . TRP B 1 48 ? 5.078 6.211 -8.344 1 98.88 48 TRP B CA 1
ATOM 1552 C C . TRP B 1 48 ? 5.953 6.906 -7.309 1 98.88 48 TRP B C 1
ATOM 1554 O O . TRP B 1 48 ? 6.18 6.371 -6.223 1 98.88 48 TRP B O 1
ATOM 1564 N N . LEU B 1 49 ? 6.41 8.078 -7.605 1 98.69 49 LEU B N 1
ATOM 1565 C CA . LEU B 1 49 ? 7.484 8.664 -6.809 1 98.69 49 LEU B CA 1
ATOM 1566 C C . LEU B 1 49 ? 6.922 9.523 -5.684 1 98.69 49 LEU B C 1
ATOM 1568 O O . LEU B 1 49 ? 5.816 10.055 -5.801 1 98.69 49 LEU B O 1
ATOM 1572 N N . ASN B 1 50 ? 7.746 9.609 -4.59 1 97.5 50 ASN B N 1
ATOM 1573 C CA . ASN B 1 50 ? 7.484 10.562 -3.518 1 97.5 50 ASN B CA 1
ATOM 1574 C C . ASN B 1 50 ? 8.086 11.93 -3.826 1 97.5 50 ASN B C 1
ATOM 1576 O O . ASN B 1 50 ? 8.664 12.133 -4.895 1 97.5 50 ASN B O 1
ATOM 1580 N N . PRO B 1 51 ? 7.965 12.922 -2.92 1 94.94 51 PRO B N 1
ATOM 1581 C CA . PRO B 1 51 ? 8.391 14.289 -3.232 1 94.94 51 PRO B CA 1
ATOM 1582 C C . PRO B 1 51 ? 9.883 14.383 -3.533 1 94.94 51 PRO B C 1
ATOM 1584 O O . PRO B 1 51 ? 10.312 15.266 -4.277 1 94.94 51 PRO B O 1
ATOM 1587 N N . VAL B 1 52 ? 10.648 13.453 -2.982 1 94.25 52 VAL B N 1
ATOM 1588 C CA . VAL B 1 52 ? 12.094 13.602 -3.127 1 94.25 52 VAL B CA 1
ATOM 1589 C C . VAL B 1 52 ? 12.594 12.688 -4.242 1 94.25 52 VAL B C 1
ATOM 1591 O O . VAL B 1 52 ? 13.797 12.492 -4.398 1 94.25 52 VAL B O 1
ATOM 1594 N N . GLY B 1 53 ? 11.719 12.039 -4.957 1 97.06 53 GLY B N 1
ATOM 1595 C CA . GLY B 1 53 ? 12.094 11.328 -6.172 1 97.06 53 GLY B CA 1
ATOM 1596 C C . GLY B 1 53 ? 12.367 9.859 -5.934 1 97.06 53 GLY B C 1
ATOM 1597 O O . GLY B 1 53 ? 12.93 9.18 -6.801 1 97.06 53 GLY B O 1
ATOM 1598 N N . ASN B 1 54 ? 12.062 9.391 -4.785 1 98.19 54 ASN B N 1
ATOM 1599 C CA . ASN B 1 54 ? 12.164 7.965 -4.496 1 98.19 54 ASN B CA 1
ATOM 1600 C C . ASN B 1 54 ? 10.836 7.25 -4.719 1 98.19 54 ASN B C 1
ATOM 1602 O O . ASN B 1 54 ? 9.781 7.887 -4.738 1 98.19 54 ASN B O 1
ATOM 1606 N N . LEU B 1 55 ? 10.984 5.906 -4.934 1 98.81 55 LEU B N 1
ATOM 1607 C CA . LEU B 1 55 ? 9.781 5.09 -4.922 1 98.81 55 LEU B CA 1
ATOM 1608 C C . LEU B 1 55 ? 8.977 5.328 -3.646 1 98.81 55 LEU B C 1
ATOM 1610 O O . LEU B 1 55 ? 9.508 5.191 -2.541 1 98.81 55 LEU B O 1
ATOM 1614 N N . HIS B 1 56 ? 7.746 5.727 -3.834 1 98.81 56 HIS B N 1
ATOM 1615 C CA . HIS B 1 56 ? 6.879 6.016 -2.697 1 98.81 56 HIS B CA 1
ATOM 1616 C C . HIS B 1 56 ? 6.648 4.766 -1.85 1 98.81 56 HIS B C 1
ATOM 1618 O O . HIS B 1 56 ? 6.363 3.693 -2.383 1 98.81 56 HIS B O 1
ATOM 1624 N N . GLY B 1 57 ? 6.703 4.84 -0.514 1 98.69 57 GLY B N 1
ATOM 1625 C CA . GLY B 1 57 ? 6.438 3.721 0.374 1 98.69 57 GLY B CA 1
ATOM 1626 C C . GLY B 1 57 ? 5.066 3.109 0.168 1 98.69 57 GLY B C 1
ATOM 1627 O O . GLY B 1 57 ? 4.883 1.903 0.35 1 98.69 57 GLY B O 1
ATOM 1628 N N . GLY B 1 58 ? 4.109 3.926 -0.141 1 98.88 58 GLY B N 1
ATOM 1629 C CA . GLY B 1 58 ? 2.771 3.441 -0.435 1 98.88 58 GLY B CA 1
ATOM 1630 C C . GLY B 1 58 ? 2.717 2.539 -1.653 1 98.88 58 GLY B C 1
ATOM 1631 O O . GLY B 1 58 ? 2.004 1.533 -1.655 1 98.88 58 GLY B O 1
ATOM 1632 N N . VAL B 1 59 ? 3.406 2.896 -2.688 1 98.88 59 VAL B N 1
ATOM 1633 C CA . VAL B 1 59 ? 3.461 2.049 -3.875 1 98.88 59 VAL B CA 1
ATOM 1634 C C . VAL B 1 59 ? 4.172 0.738 -3.541 1 98.88 59 VAL B C 1
ATOM 1636 O O . VAL B 1 59 ? 3.75 -0.333 -3.986 1 98.88 59 VAL B O 1
ATOM 1639 N N . THR B 1 60 ? 5.23 0.827 -2.752 1 98.94 60 THR B N 1
ATOM 1640 C CA . THR B 1 60 ? 5.926 -0.361 -2.273 1 98.94 60 THR B CA 1
ATOM 1641 C C . THR B 1 60 ? 4.961 -1.306 -1.562 1 98.94 60 THR B C 1
ATOM 1643 O O . THR B 1 60 ? 4.914 -2.498 -1.866 1 98.94 60 THR B O 1
ATOM 1646 N N . ALA B 1 61 ? 4.195 -0.773 -0.649 1 98.94 61 ALA B N 1
ATOM 1647 C CA . ALA B 1 61 ? 3.209 -1.568 0.076 1 98.94 61 ALA B CA 1
ATOM 1648 C C . ALA B 1 61 ? 2.184 -2.174 -0.879 1 98.94 61 ALA B C 1
ATOM 1650 O O . ALA B 1 61 ? 1.775 -3.326 -0.711 1 98.94 61 ALA B O 1
ATOM 1651 N N . ALA B 1 62 ? 1.763 -1.408 -1.839 1 98.94 62 ALA B N 1
ATOM 1652 C CA . ALA B 1 62 ? 0.756 -1.849 -2.801 1 98.94 62 ALA B CA 1
ATOM 1653 C C . ALA B 1 62 ? 1.279 -3.002 -3.652 1 98.94 62 ALA B C 1
ATOM 1655 O O . ALA B 1 62 ? 0.556 -3.967 -3.916 1 98.94 62 ALA B O 1
ATOM 1656 N N . ILE B 1 63 ? 2.535 -2.873 -4.105 1 98.94 63 ILE B N 1
ATOM 1657 C CA . ILE B 1 63 ? 3.164 -3.941 -4.875 1 98.94 63 ILE B CA 1
ATOM 1658 C C . ILE B 1 63 ? 3.191 -5.227 -4.051 1 98.94 63 ILE B C 1
ATOM 1660 O O . ILE B 1 63 ? 2.812 -6.293 -4.539 1 98.94 63 ILE B O 1
ATOM 1664 N N . ILE B 1 64 ? 3.582 -5.109 -2.791 1 98.94 64 ILE B N 1
ATOM 1665 C CA . ILE B 1 64 ? 3.67 -6.266 -1.906 1 98.94 64 ILE B CA 1
ATOM 1666 C C . ILE B 1 64 ? 2.297 -6.918 -1.771 1 98.94 64 ILE B C 1
ATOM 1668 O O . ILE B 1 64 ? 2.16 -8.133 -1.931 1 98.94 64 ILE B O 1
ATOM 1672 N N . ASP B 1 65 ? 1.302 -6.152 -1.501 1 98.88 65 ASP B N 1
ATOM 1673 C CA . ASP B 1 65 ? -0.054 -6.676 -1.368 1 98.88 65 ASP B CA 1
ATOM 1674 C C . ASP B 1 65 ? -0.505 -7.363 -2.654 1 98.88 65 ASP B C 1
ATOM 1676 O O . ASP B 1 65 ? -1.048 -8.469 -2.615 1 98.88 65 ASP B O 1
ATOM 1680 N N . ASP B 1 66 ? -0.253 -6.723 -3.752 1 98.69 66 ASP B N 1
ATOM 1681 C CA . ASP B 1 66 ? -0.718 -7.199 -5.051 1 98.69 66 ASP B CA 1
ATOM 1682 C C . ASP B 1 66 ? -0.112 -8.562 -5.387 1 98.69 66 ASP B C 1
ATOM 1684 O O . ASP B 1 66 ? -0.83 -9.492 -5.754 1 98.69 66 ASP B O 1
ATOM 1688 N N . ILE B 1 67 ? 1.179 -8.695 -5.254 1 98.75 67 ILE B N 1
ATOM 1689 C CA . ILE B 1 67 ? 1.813 -9.938 -5.668 1 98.75 67 ILE B CA 1
ATOM 1690 C C . ILE B 1 67 ? 1.479 -11.047 -4.668 1 98.75 67 ILE B C 1
ATOM 1692 O O . ILE B 1 67 ? 1.367 -12.219 -5.047 1 98.75 67 ILE B O 1
ATOM 1696 N N . ILE B 1 68 ? 1.324 -10.71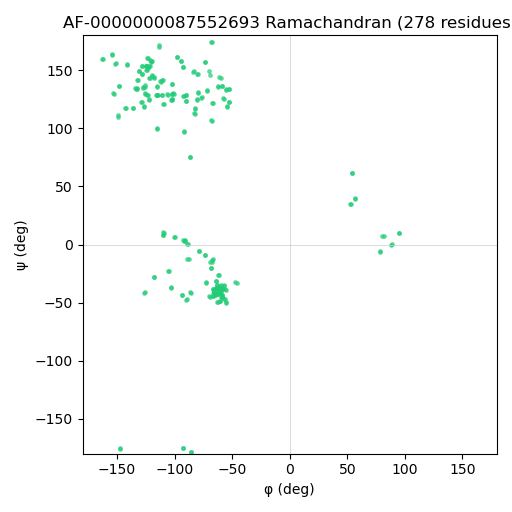9 -3.398 1 98.56 68 ILE B N 1
ATOM 1697 C CA . ILE B 1 68 ? 0.866 -11.727 -2.449 1 98.56 68 ILE B CA 1
ATOM 1698 C C . ILE B 1 68 ? -0.521 -12.227 -2.854 1 98.56 68 ILE B C 1
ATOM 1700 O O . ILE B 1 68 ? -0.785 -13.43 -2.836 1 98.56 68 ILE B O 1
ATOM 1704 N N . GLY B 1 69 ? -1.38 -11.32 -3.256 1 96.75 69 GLY B N 1
ATOM 1705 C CA . GLY B 1 69 ? -2.666 -11.734 -3.801 1 96.75 69 GLY B CA 1
ATOM 1706 C C . GLY B 1 69 ? -2.539 -12.672 -4.988 1 96.75 69 GLY B C 1
ATOM 1707 O O . GLY B 1 69 ? -3.232 -13.688 -5.059 1 96.75 69 GLY B O 1
ATOM 1708 N N . ALA B 1 70 ? -1.699 -12.32 -5.883 1 96.25 70 ALA B N 1
ATOM 1709 C CA . ALA B 1 70 ? -1.462 -13.164 -7.047 1 96.25 70 ALA B CA 1
ATOM 1710 C C . ALA B 1 70 ? -0.951 -14.539 -6.629 1 96.25 70 ALA B C 1
ATOM 1712 O O . ALA B 1 70 ? -1.287 -15.555 -7.254 1 96.25 70 ALA B O 1
ATOM 1713 N N . THR B 1 71 ? -0.134 -14.562 -5.613 1 97.06 71 THR B N 1
ATOM 1714 C CA . THR B 1 71 ? 0.405 -15.82 -5.117 1 97.06 71 THR B CA 1
ATOM 1715 C C . THR B 1 71 ? -0.711 -16.703 -4.578 1 97.06 71 THR B C 1
ATOM 1717 O O . THR B 1 71 ? -0.675 -17.938 -4.742 1 97.06 71 THR B O 1
ATOM 1720 N N . MET B 1 72 ? -1.692 -16.109 -3.938 1 94.81 72 MET B N 1
ATOM 1721 C CA . MET B 1 72 ? -2.85 -16.891 -3.504 1 94.81 72 MET B CA 1
ATOM 1722 C C . MET B 1 72 ? -3.572 -17.5 -4.699 1 94.81 72 MET B C 1
ATOM 1724 O O . MET B 1 72 ? -4.07 -18.625 -4.621 1 94.81 72 MET B O 1
ATOM 1728 N N . PHE B 1 73 ? -3.615 -16.734 -5.734 1 90.62 73 PHE B N 1
ATOM 1729 C CA . PHE B 1 73 ? -4.227 -17.219 -6.969 1 90.62 73 PHE B CA 1
ATOM 1730 C C . PHE B 1 73 ? -3.506 -18.453 -7.48 1 90.62 73 PHE B C 1
ATOM 1732 O O . PHE B 1 73 ? -4.137 -19.375 -7.988 1 90.62 73 PHE B O 1
ATOM 1739 N N . SER B 1 74 ? -2.242 -18.562 -7.332 1 92.12 74 SER B N 1
ATOM 1740 C CA . SER B 1 74 ? -1.43 -19.672 -7.812 1 92.12 74 SER B CA 1
ATOM 1741 C C . SER B 1 74 ? -1.74 -20.953 -7.047 1 92.12 74 SER B C 1
ATOM 1743 O O . SER B 1 74 ? -1.396 -22.047 -7.492 1 92.12 74 SER B O 1
ATOM 1745 N N . LEU B 1 75 ? -2.318 -20.891 -5.863 1 90.81 75 LEU B N 1
ATOM 1746 C CA . LEU B 1 75 ? -2.609 -22.047 -5.031 1 90.81 75 LEU B CA 1
ATOM 1747 C C . LEU B 1 75 ? -3.787 -22.844 -5.594 1 90.81 75 LEU B C 1
ATOM 1749 O O . LEU B 1 75 ? -4.055 -23.953 -5.152 1 90.81 75 LEU B O 1
ATOM 1753 N N . ASN B 1 76 ? -4.438 -22.297 -6.559 1 84.69 76 ASN B N 1
ATOM 1754 C CA . ASN B 1 76 ? -5.555 -22.938 -7.246 1 84.69 76 ASN B CA 1
ATOM 1755 C C . ASN B 1 76 ? -6.625 -23.406 -6.266 1 84.69 76 ASN B C 1
ATOM 1757 O O . ASN B 1 76 ? -7.164 -24.5 -6.402 1 84.69 76 ASN B O 1
ATOM 1761 N N . GLU B 1 77 ? -6.766 -22.609 -5.227 1 83.5 77 GLU B N 1
ATOM 1762 C CA . GLU B 1 77 ? -7.84 -22.891 -4.281 1 83.5 77 GLU B CA 1
ATOM 1763 C C . GLU B 1 77 ? -9.164 -22.312 -4.766 1 83.5 77 GLU B C 1
ATOM 1765 O O . GLU B 1 77 ? -9.188 -21.297 -5.469 1 83.5 77 GLU B O 1
ATOM 1770 N N . ASN B 1 78 ? -10.234 -22.953 -4.426 1 82.56 78 ASN B N 1
ATOM 1771 C CA . ASN B 1 78 ? -11.562 -22.531 -4.836 1 82.56 78 ASN B CA 1
ATOM 1772 C C . ASN B 1 78 ? -12.164 -21.547 -3.834 1 82.56 78 ASN B C 1
ATOM 1774 O O . ASN B 1 78 ? -13.156 -20.875 -4.133 1 82.56 78 ASN B O 1
ATOM 1778 N N . SER B 1 79 ? -11.578 -21.422 -2.717 1 83.56 79 SER B N 1
ATOM 1779 C CA . SER B 1 79 ? -12.078 -20.516 -1.69 1 83.56 79 SER B CA 1
ATOM 1780 C C . SER B 1 79 ? -11.648 -19.078 -1.971 1 83.56 79 SER B C 1
ATOM 1782 O O . SER B 1 79 ? -10.609 -18.844 -2.59 1 83.56 79 SER B O 1
ATOM 1784 N N . PHE B 1 80 ? -12.539 -18.203 -1.574 1 86.62 80 PHE B N 1
ATOM 1785 C CA . PHE B 1 80 ? -12.148 -16.812 -1.573 1 86.62 80 PHE B CA 1
ATOM 1786 C C . PHE B 1 80 ? -11.156 -16.516 -0.45 1 86.62 80 PHE B C 1
ATOM 1788 O O . PHE B 1 80 ? -11.312 -17.016 0.664 1 86.62 80 PHE B O 1
ATOM 1795 N N . ILE B 1 81 ? -10.148 -15.844 -0.792 1 93.44 81 ILE B N 1
ATOM 1796 C CA . ILE B 1 81 ? -9.125 -15.516 0.196 1 93.44 81 ILE B CA 1
ATOM 1797 C C . ILE B 1 81 ? -9.062 -14 0.396 1 93.44 81 ILE B C 1
ATOM 1799 O O . ILE B 1 81 ? -9.016 -13.242 -0.575 1 93.44 81 ILE B O 1
ATOM 1803 N N . THR B 1 82 ? -9.125 -13.594 1.668 1 95.06 82 THR B N 1
ATOM 1804 C CA . THR B 1 82 ? -9.039 -12.172 1.988 1 95.06 82 THR B CA 1
ATOM 1805 C C . THR B 1 82 ? -7.84 -11.891 2.887 1 95.06 82 THR B C 1
ATOM 1807 O O . THR B 1 82 ? -7.449 -12.734 3.691 1 95.06 82 THR B O 1
ATOM 1810 N N . THR B 1 83 ? -7.262 -10.75 2.674 1 97.81 83 THR B N 1
ATOM 1811 C CA . THR B 1 83 ? -6.125 -10.328 3.49 1 97.81 83 THR B CA 1
ATOM 1812 C C . THR B 1 83 ? -6.602 -9.781 4.832 1 97.81 83 THR B C 1
ATOM 1814 O O . THR B 1 83 ? -7.484 -8.922 4.883 1 97.81 83 THR B O 1
ATOM 1817 N N . ILE B 1 84 ? -5.996 -10.266 5.898 1 98.5 84 ILE B N 1
ATOM 1818 C CA . ILE B 1 84 ? -6.305 -9.805 7.25 1 98.5 84 ILE B CA 1
ATOM 1819 C C . ILE B 1 84 ? -5.414 -8.617 7.605 1 98.5 84 ILE B C 1
ATOM 1821 O O . ILE B 1 84 ? -5.898 -7.605 8.117 1 98.5 84 ILE B O 1
ATOM 1825 N N . ASN B 1 85 ? -4.199 -8.781 7.34 1 98.88 85 ASN B N 1
ATOM 1826 C CA . ASN B 1 85 ? -3.252 -7.703 7.598 1 98.88 85 ASN B CA 1
ATOM 1827 C C . ASN B 1 85 ? -2.029 -7.797 6.691 1 98.88 85 ASN B C 1
ATOM 1829 O O . ASN B 1 85 ? -1.815 -8.82 6.039 1 98.88 85 ASN B O 1
ATOM 1833 N N . ASN B 1 86 ? -1.335 -6.812 6.605 1 98.88 86 ASN B N 1
ATOM 1834 C CA . ASN B 1 86 ? -0.105 -6.648 5.836 1 98.88 86 ASN B CA 1
ATOM 1835 C C . ASN B 1 86 ? 0.906 -5.777 6.578 1 98.88 86 ASN B C 1
ATOM 1837 O O . ASN B 1 86 ? 0.627 -4.617 6.883 1 98.88 86 ASN B O 1
ATOM 1841 N N . VAL B 1 87 ? 2.049 -6.352 6.906 1 98.94 87 VAL B N 1
ATOM 1842 C CA . VAL B 1 87 ? 3.1 -5.656 7.645 1 98.94 87 VAL B CA 1
ATOM 1843 C C . VAL B 1 87 ? 4.293 -5.402 6.727 1 98.94 87 VAL B C 1
ATOM 1845 O O . VAL B 1 87 ? 4.883 -6.34 6.188 1 98.94 87 VAL B O 1
ATOM 1848 N N . ILE B 1 88 ? 4.648 -4.156 6.559 1 98.94 88 ILE B N 1
ATOM 1849 C CA . ILE B 1 88 ? 5.71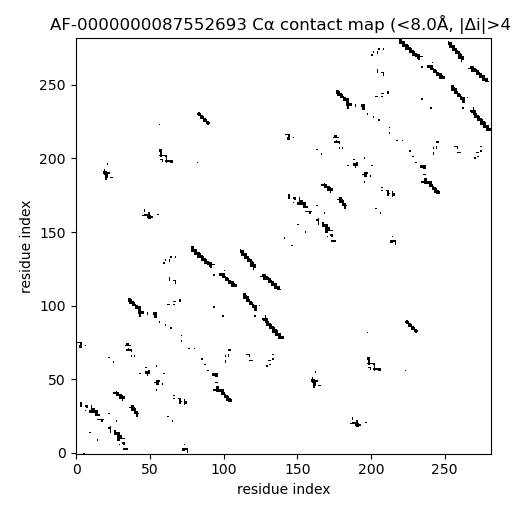5 -3.777 5.641 1 98.94 88 ILE B CA 1
ATOM 1850 C C . ILE B 1 88 ? 6.883 -3.18 6.422 1 98.94 88 ILE B C 1
ATOM 1852 O O . ILE B 1 88 ? 6.691 -2.275 7.238 1 98.94 88 ILE B O 1
ATOM 1856 N N . ASP B 1 89 ? 8.016 -3.662 6.195 1 98.94 89 ASP B N 1
ATOM 1857 C CA . ASP B 1 89 ? 9.266 -3.076 6.672 1 98.94 89 ASP B CA 1
ATOM 1858 C C . ASP B 1 89 ? 10.078 -2.5 5.516 1 98.94 89 ASP B C 1
ATOM 1860 O O . ASP B 1 89 ? 10.305 -3.18 4.512 1 98.94 89 ASP B O 1
ATOM 1864 N N . TYR B 1 90 ? 10.461 -1.262 5.699 1 98.81 90 TYR B N 1
ATOM 1865 C CA . TYR B 1 90 ? 11.219 -0.581 4.652 1 98.81 90 TYR B CA 1
ATOM 1866 C C . TYR B 1 90 ? 12.703 -0.533 4.992 1 98.81 90 TYR B C 1
ATOM 1868 O O . TYR B 1 90 ? 13.07 -0.251 6.133 1 98.81 90 TYR B O 1
ATOM 1876 N N . PHE B 1 91 ? 13.547 -0.771 3.988 1 98.69 91 PHE B N 1
ATOM 1877 C CA . PHE B 1 91 ? 14.977 -0.885 4.285 1 98.69 91 PHE B CA 1
ATOM 1878 C C . PHE B 1 91 ? 15.781 0.067 3.414 1 98.69 91 PHE B C 1
ATOM 1880 O O . PHE B 1 91 ? 16.797 0.606 3.855 1 98.69 91 PHE B O 1
ATOM 1887 N N . SER B 1 92 ? 15.445 0.183 2.164 1 98.19 92 SER B N 1
ATOM 1888 C CA . SER B 1 92 ? 16.156 1.052 1.236 1 98.19 92 SER B CA 1
ATOM 1889 C C . SER B 1 92 ? 15.227 1.628 0.18 1 98.19 92 SER B C 1
ATOM 1891 O O . SER B 1 92 ? 14.008 1.488 0.283 1 98.19 92 SER B O 1
ATOM 1893 N N . THR B 1 93 ? 15.766 2.354 -0.767 1 97.06 93 THR B N 1
ATOM 1894 C CA . THR B 1 93 ? 14.938 3.1 -1.707 1 97.06 93 THR B CA 1
ATOM 1895 C C . THR B 1 93 ? 15.219 2.662 -3.141 1 97.06 93 THR B C 1
ATOM 1897 O O . THR B 1 93 ? 16.203 1.964 -3.402 1 97.06 93 THR B O 1
ATOM 1900 N N . ALA B 1 94 ? 14.344 2.891 -4.004 1 98.62 94 ALA B N 1
ATOM 1901 C CA . ALA B 1 94 ? 14.5 2.799 -5.453 1 98.62 94 ALA B CA 1
ATOM 1902 C C . ALA B 1 94 ? 14.148 4.121 -6.125 1 98.62 94 ALA B C 1
ATOM 1904 O O . ALA B 1 94 ? 13.414 4.938 -5.566 1 98.62 94 ALA B O 1
ATOM 1905 N N . LYS B 1 95 ? 14.75 4.355 -7.25 1 98.5 95 LYS B N 1
ATOM 1906 C CA . LYS B 1 95 ? 14.562 5.609 -7.973 1 98.5 95 LYS B CA 1
ATOM 1907 C C . LYS B 1 95 ? 13.836 5.387 -9.289 1 98.5 95 LYS B C 1
ATOM 1909 O O . LYS B 1 95 ? 13.617 4.242 -9.703 1 98.5 95 LYS B O 1
ATOM 1914 N N . GLU B 1 96 ? 13.484 6.516 -9.836 1 98.62 96 GLU B N 1
ATOM 1915 C CA . GLU B 1 96 ? 12.82 6.461 -11.141 1 98.62 96 GLU B CA 1
ATOM 1916 C C . GLU B 1 96 ? 13.641 5.641 -12.133 1 98.62 96 GLU B C 1
ATOM 1918 O O . GLU B 1 96 ? 14.867 5.773 -12.203 1 98.62 96 GLU B O 1
ATOM 1923 N N . ASN B 1 97 ? 12.969 4.77 -12.844 1 98.56 97 ASN B N 1
ATOM 1924 C CA . ASN B 1 97 ? 13.508 3.949 -13.93 1 98.56 97 ASN B CA 1
ATOM 1925 C C . ASN B 1 97 ? 14.289 2.756 -13.391 1 98.56 97 ASN B C 1
ATOM 1927 O O . ASN B 1 97 ? 14.742 1.906 -14.156 1 98.56 97 ASN B O 1
ATOM 1931 N N . ASP B 1 98 ? 14.484 2.684 -12.078 1 98.75 98 ASP B N 1
ATOM 1932 C CA . ASP B 1 98 ? 15.055 1.463 -11.523 1 98.75 98 ASP B CA 1
ATOM 1933 C C . ASP B 1 98 ? 14.172 0.255 -11.82 1 98.75 98 ASP B C 1
ATOM 1935 O O . ASP B 1 98 ? 12.945 0.369 -11.836 1 98.75 98 ASP B O 1
ATOM 1939 N N . SER B 1 99 ? 14.805 -0.879 -12.078 1 98.75 99 SER B N 1
ATOM 1940 C CA . SER B 1 99 ? 14.117 -2.164 -12.078 1 98.75 99 SER B CA 1
ATOM 1941 C C . SER B 1 99 ? 14.141 -2.799 -10.688 1 98.75 99 SER B C 1
ATOM 1943 O O . SER B 1 99 ? 15.195 -2.883 -10.055 1 98.75 99 SER B O 1
ATOM 1945 N N . ILE B 1 100 ? 12.93 -3.193 -10.227 1 98.94 100 ILE B N 1
ATOM 1946 C CA . ILE B 1 100 ? 12.859 -3.867 -8.938 1 98.94 100 ILE B CA 1
ATOM 1947 C C . ILE B 1 100 ? 12.148 -5.211 -9.094 1 98.94 100 ILE B C 1
ATOM 1949 O O . ILE B 1 100 ? 11.375 -5.402 -10.039 1 98.94 100 ILE B O 1
ATOM 1953 N N . ILE B 1 101 ? 12.461 -6.148 -8.203 1 98.94 101 ILE B N 1
ATOM 1954 C CA . ILE B 1 101 ? 11.898 -7.492 -8.25 1 98.94 101 ILE B CA 1
ATOM 1955 C C . ILE B 1 101 ? 11.18 -7.805 -6.938 1 98.94 101 ILE B C 1
ATOM 1957 O O . ILE B 1 101 ? 11.758 -7.645 -5.859 1 98.94 101 ILE B O 1
ATOM 1961 N N . ALA B 1 102 ? 9.977 -8.164 -7.059 1 98.94 102 ALA B N 1
ATOM 1962 C CA . ALA B 1 102 ? 9.211 -8.656 -5.918 1 98.94 102 ALA B CA 1
ATOM 1963 C C . ALA B 1 102 ? 9.133 -10.18 -5.934 1 98.94 102 ALA B C 1
ATOM 1965 O O . ALA B 1 102 ? 8.734 -10.781 -6.938 1 98.94 102 ALA B O 1
ATOM 1966 N N . GLU B 1 103 ? 9.461 -10.742 -4.828 1 98.88 103 GLU B N 1
ATOM 1967 C CA . GLU B 1 103 ? 9.445 -12.195 -4.691 1 98.88 103 GLU B CA 1
ATOM 1968 C C . GLU B 1 103 ? 8.594 -12.633 -3.502 1 98.88 103 GLU B C 1
ATOM 1970 O O . GLU B 1 103 ? 8.719 -12.078 -2.406 1 98.88 103 GLU B O 1
ATOM 1975 N N . THR B 1 104 ? 7.785 -13.688 -3.725 1 98.81 104 THR B N 1
ATOM 1976 C CA . THR B 1 104 ? 6.883 -14.109 -2.66 1 98.81 104 THR B CA 1
ATOM 1977 C C . THR B 1 104 ? 7.164 -15.555 -2.26 1 98.81 104 THR B C 1
ATOM 1979 O O . THR B 1 104 ? 7.73 -16.328 -3.041 1 98.81 104 THR B O 1
ATOM 1982 N N . LYS B 1 105 ? 6.77 -15.875 -1.081 1 98.06 105 LYS B N 1
ATOM 1983 C CA . LYS B 1 105 ? 6.762 -17.25 -0.605 1 98.06 105 LYS B CA 1
ATOM 1984 C C . LYS B 1 105 ? 5.676 -17.469 0.448 1 98.06 105 LYS B C 1
ATOM 1986 O O . LYS B 1 105 ? 5.309 -16.531 1.165 1 98.06 105 LYS B O 1
ATOM 1991 N N . ILE B 1 106 ? 5.281 -18.703 0.544 1 98.38 106 ILE B N 1
ATOM 1992 C CA . ILE B 1 106 ? 4.367 -19.094 1.61 1 98.38 106 ILE B CA 1
ATOM 1993 C C . ILE B 1 106 ? 5.164 -19.531 2.842 1 98.38 106 ILE B C 1
ATOM 1995 O O . ILE B 1 106 ? 6.004 -20.422 2.766 1 98.38 106 ILE B O 1
ATOM 1999 N N . ILE B 1 107 ? 4.855 -18.844 3.916 1 98.62 107 ILE B N 1
ATOM 2000 C CA . ILE B 1 107 ? 5.543 -19.156 5.164 1 98.62 107 ILE B CA 1
ATOM 2001 C C . ILE B 1 107 ? 4.816 -20.297 5.875 1 98.62 107 ILE B C 1
ATOM 2003 O O . ILE B 1 107 ? 5.453 -21.203 6.402 1 98.62 107 ILE B O 1
ATOM 2007 N N . LYS B 1 108 ? 3.525 -20.25 5.883 1 98.12 108 LYS B N 1
ATOM 2008 C CA . LYS B 1 108 ? 2.678 -21.266 6.5 1 98.12 108 LYS B CA 1
ATOM 2009 C C . LYS B 1 108 ? 1.314 -21.344 5.816 1 98.12 108 LYS B C 1
ATOM 2011 O O . LYS B 1 108 ? 0.682 -20.297 5.578 1 98.12 108 LYS B O 1
ATOM 2016 N N . ARG B 1 109 ? 0.982 -22.547 5.492 1 95.94 109 ARG B N 1
ATOM 2017 C CA . ARG B 1 109 ? -0.329 -22.797 4.898 1 95.94 109 ARG B CA 1
ATOM 2018 C C . ARG B 1 109 ? -1.192 -23.656 5.812 1 95.94 109 ARG B C 1
ATOM 2020 O O . ARG B 1 109 ? -0.996 -24.875 5.898 1 95.94 109 ARG B O 1
ATOM 2027 N N . GLY B 1 110 ? -2.018 -23.016 6.492 1 93.88 110 GLY B N 1
ATOM 2028 C CA . GLY B 1 110 ? -2.955 -23.734 7.328 1 93.88 110 GLY B CA 1
ATOM 2029 C C . GLY B 1 110 ? -4.273 -24.031 6.637 1 93.88 110 GLY B C 1
ATOM 2030 O O . GLY B 1 110 ? -4.414 -23.797 5.438 1 93.88 110 GLY B O 1
ATOM 2031 N N . LYS B 1 111 ? -5.25 -24.625 7.441 1 92.19 111 LYS B N 1
ATOM 2032 C CA . LYS B 1 111 ? -6.566 -24.969 6.898 1 92.19 111 LYS B CA 1
ATOM 2033 C C . LYS B 1 111 ? -7.34 -23.703 6.52 1 92.19 111 LYS B C 1
ATOM 2035 O O . LYS B 1 111 ? -7.887 -23.609 5.418 1 92.19 111 LYS B O 1
ATOM 2040 N N . GLN B 1 112 ? -7.254 -22.688 7.398 1 94.31 112 GLN B N 1
ATOM 2041 C CA . GLN B 1 112 ? -8.047 -21.484 7.18 1 94.31 112 GLN B CA 1
ATOM 2042 C C . GLN B 1 112 ? -7.148 -20.266 6.98 1 94.31 112 GLN B C 1
ATOM 2044 O O . GLN B 1 112 ? -7.555 -19.281 6.355 1 94.31 112 GLN B O 1
ATOM 2049 N N . PHE B 1 113 ? -5.973 -20.328 7.578 1 96.5 113 PHE B N 1
ATOM 2050 C CA . PHE B 1 113 ? -5.07 -19.188 7.527 1 96.5 113 PHE B CA 1
ATOM 2051 C C . PHE B 1 113 ? -3.84 -19.5 6.688 1 96.5 113 PHE B C 1
ATOM 2053 O O . PHE B 1 113 ? -3.305 -20.609 6.754 1 96.5 113 PHE B O 1
ATOM 2060 N N . ILE B 1 114 ? -3.447 -18.516 5.922 1 97.88 114 ILE B N 1
ATOM 2061 C CA . ILE B 1 114 ? -2.203 -18.594 5.164 1 97.88 114 ILE B CA 1
ATOM 2062 C C . ILE B 1 114 ? -1.299 -17.422 5.52 1 97.8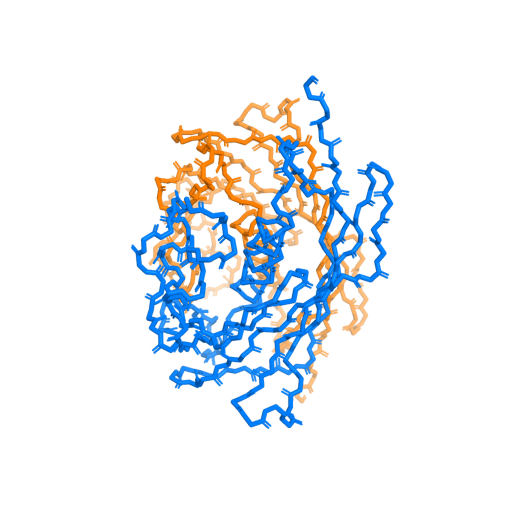8 114 ILE B C 1
ATOM 2064 O O . ILE B 1 114 ? -1.753 -16.266 5.574 1 97.88 114 ILE B O 1
ATOM 2068 N N . ASN B 1 115 ? -0.092 -17.703 5.859 1 98.69 115 ASN B N 1
ATOM 2069 C CA . ASN B 1 115 ? 0.93 -16.672 6.062 1 98.69 115 ASN B CA 1
ATOM 2070 C C . ASN B 1 115 ? 1.89 -16.609 4.879 1 98.69 115 ASN B C 1
ATOM 2072 O O . ASN B 1 115 ? 2.463 -17.609 4.473 1 98.69 115 ASN B O 1
ATOM 2076 N N . ALA B 1 116 ? 2.01 -15.461 4.32 1 98.81 116 ALA B N 1
ATOM 2077 C CA . ALA B 1 116 ? 2.857 -15.266 3.148 1 98.81 116 ALA B CA 1
ATOM 2078 C C . ALA B 1 116 ? 3.824 -14.109 3.355 1 98.81 116 ALA B C 1
ATOM 2080 O O . ALA B 1 116 ? 3.543 -13.188 4.133 1 98.81 116 ALA B O 1
ATOM 2081 N N . GLN B 1 117 ? 4.918 -14.18 2.668 1 98.94 117 GLN B N 1
ATOM 2082 C CA . GLN B 1 117 ? 5.941 -13.141 2.711 1 98.94 117 GLN B CA 1
ATOM 2083 C C . GLN B 1 117 ? 6.324 -12.688 1.306 1 98.94 117 GLN B C 1
ATOM 2085 O O . GLN B 1 117 ? 6.301 -13.484 0.363 1 98.94 117 GLN B O 1
ATOM 2090 N N . CYS B 1 118 ? 6.66 -11.438 1.164 1 98.94 118 CYS B N 1
ATOM 2091 C CA . CYS B 1 118 ? 7.191 -10.852 -0.059 1 98.94 118 CYS B CA 1
ATOM 2092 C C . CYS B 1 118 ? 8.422 -10 0.236 1 98.94 118 CYS B C 1
ATOM 2094 O O . CYS B 1 118 ? 8.445 -9.258 1.218 1 98.94 118 CYS B O 1
ATOM 2096 N N . GLU B 1 119 ? 9.391 -10.164 -0.515 1 98.94 119 GLU B N 1
ATOM 2097 C CA . GLU B 1 119 ? 10.547 -9.273 -0.502 1 98.94 119 GLU B CA 1
ATOM 2098 C C . GLU B 1 119 ? 10.68 -8.523 -1.822 1 98.94 119 GLU B C 1
ATOM 2100 O O . GLU B 1 119 ? 10.477 -9.094 -2.895 1 98.94 119 GLU B O 1
ATOM 2105 N N . ILE B 1 120 ? 10.961 -7.25 -1.721 1 99 120 ILE B N 1
ATOM 2106 C CA . ILE B 1 120 ? 11.273 -6.441 -2.895 1 99 120 ILE B CA 1
ATOM 2107 C C . ILE B 1 120 ? 12.766 -6.137 -2.934 1 99 120 ILE B C 1
ATOM 2109 O O . ILE B 1 120 ? 13.328 -5.609 -1.968 1 99 120 ILE B O 1
ATOM 2113 N N . TRP B 1 121 ? 13.359 -6.398 -4.07 1 98.94 121 TRP B N 1
ATOM 2114 C CA . TRP B 1 121 ? 14.805 -6.262 -4.266 1 98.94 121 TRP B CA 1
ATOM 2115 C C . TRP B 1 121 ? 15.102 -5.328 -5.434 1 98.94 121 TRP B C 1
ATOM 2117 O O . TRP B 1 121 ? 14.25 -5.094 -6.289 1 98.94 121 TRP B O 1
ATOM 2127 N N . ASP B 1 122 ? 16.375 -4.84 -5.391 1 98.69 122 ASP B N 1
ATOM 2128 C CA . ASP B 1 122 ? 16.875 -4.246 -6.629 1 98.69 122 ASP B CA 1
ATOM 2129 C C . ASP B 1 122 ? 17.047 -5.305 -7.711 1 98.69 122 ASP B C 1
ATOM 2131 O O . ASP B 1 122 ? 16.906 -6.5 -7.453 1 98.69 122 ASP B O 1
ATOM 2135 N N . GLU B 1 123 ? 17.375 -4.879 -8.859 1 97.56 123 GLU B N 1
ATOM 2136 C CA . GLU B 1 123 ? 17.391 -5.75 -10.031 1 97.56 123 GLU B CA 1
ATOM 2137 C C . GLU B 1 123 ? 18.344 -6.926 -9.828 1 97.56 123 GLU B C 1
ATOM 2139 O O . GLU B 1 123 ? 18.031 -8.055 -10.227 1 97.56 123 GLU B O 1
ATOM 2144 N N . LYS B 1 124 ? 19.453 -6.641 -9.195 1 97.5 124 LYS B N 1
ATOM 2145 C CA . LYS B 1 124 ? 20.484 -7.664 -9.023 1 97.5 124 LYS B CA 1
ATOM 2146 C C . LYS B 1 124 ? 20.25 -8.461 -7.738 1 97.5 124 LYS B C 1
ATOM 2148 O O . LYS B 1 124 ? 21.047 -9.344 -7.402 1 97.5 124 LYS B O 1
ATOM 2153 N N . LYS B 1 125 ? 19.219 -8.133 -7.027 1 97.75 125 LYS B N 1
ATOM 2154 C CA . LYS B 1 125 ? 18.891 -8.781 -5.758 1 97.75 125 LYS B CA 1
ATOM 2155 C C . LYS B 1 125 ? 20.062 -8.672 -4.773 1 97.75 125 LYS B C 1
ATOM 2157 O O . LYS B 1 125 ? 20.375 -9.633 -4.082 1 97.75 125 LYS B O 1
ATOM 2162 N N . THR B 1 126 ? 20.703 -7.539 -4.77 1 98 126 THR B N 1
ATOM 2163 C CA . THR B 1 126 ? 21.812 -7.297 -3.848 1 98 126 THR B CA 1
ATOM 2164 C C . THR B 1 126 ? 21.375 -6.367 -2.717 1 98 126 THR B C 1
ATOM 2166 O O . THR B 1 126 ? 22.031 -6.301 -1.675 1 98 126 THR B O 1
ATOM 2169 N N . ARG B 1 127 ? 20.375 -5.613 -2.947 1 98.44 127 ARG B N 1
ATOM 2170 C CA . ARG B 1 127 ? 19.875 -4.66 -1.967 1 98.44 127 ARG B CA 1
ATOM 2171 C C . ARG B 1 127 ? 18.375 -4.859 -1.728 1 98.44 127 ARG B C 1
ATOM 2173 O O . ARG B 1 127 ? 17.578 -4.742 -2.656 1 98.44 127 ARG B O 1
ATOM 2180 N N . LEU B 1 128 ? 18.047 -5.188 -0.457 1 98.88 128 LEU B N 1
ATOM 2181 C CA . LEU B 1 128 ? 16.641 -5.332 -0.056 1 98.88 128 LEU B CA 1
ATOM 2182 C C . LEU B 1 128 ? 15.984 -3.969 0.122 1 98.88 128 LEU B C 1
ATOM 2184 O O . LEU B 1 128 ? 16.484 -3.121 0.86 1 98.88 128 LEU B O 1
ATOM 2188 N N . ILE B 1 129 ? 14.875 -3.766 -0.544 1 98.88 129 ILE B N 1
ATOM 2189 C CA . ILE B 1 129 ? 14.172 -2.49 -0.493 1 98.88 129 ILE B CA 1
ATOM 2190 C C . ILE B 1 129 ? 13.094 -2.539 0.591 1 98.88 129 ILE B C 1
ATOM 2192 O O . ILE B 1 129 ? 12.938 -1.587 1.358 1 98.88 129 ILE B O 1
ATOM 2196 N N . ALA B 1 130 ? 12.367 -3.609 0.67 1 98.94 130 ALA B N 1
ATOM 2197 C CA . ALA B 1 130 ? 11.297 -3.771 1.65 1 98.94 130 ALA B CA 1
ATOM 2198 C C . ALA B 1 130 ? 10.914 -5.242 1.806 1 98.94 130 ALA B C 1
ATOM 2200 O O . ALA B 1 130 ? 11.234 -6.066 0.945 1 98.94 130 ALA B O 1
ATOM 2201 N N . ARG B 1 131 ? 10.305 -5.547 2.877 1 98.94 131 ARG B N 1
ATOM 2202 C CA . ARG B 1 131 ? 9.734 -6.859 3.148 1 98.94 131 ARG B CA 1
ATOM 2203 C C . ARG B 1 131 ? 8.32 -6.734 3.711 1 98.94 131 ARG B C 1
ATOM 2205 O O . ARG B 1 131 ? 8.055 -5.875 4.555 1 98.94 131 ARG B O 1
ATOM 2212 N N . GLY B 1 132 ? 7.457 -7.5 3.203 1 98.94 132 GLY B N 1
ATOM 2213 C CA . GLY B 1 132 ? 6.09 -7.555 3.693 1 98.94 132 GLY B CA 1
ATOM 2214 C C . GLY B 1 132 ? 5.68 -8.938 4.164 1 98.94 132 GLY B C 1
ATOM 2215 O O . GLY B 1 132 ? 6.117 -9.945 3.602 1 98.94 132 GLY B O 1
ATOM 2216 N N . THR B 1 133 ? 4.91 -8.992 5.184 1 98.94 133 THR B N 1
ATOM 2217 C CA . THR B 1 133 ? 4.289 -10.227 5.656 1 98.94 133 THR B CA 1
ATOM 2218 C C . THR B 1 133 ? 2.783 -10.039 5.816 1 98.94 133 THR B C 1
ATOM 2220 O O . THR B 1 133 ? 2.33 -9.047 6.391 1 98.94 133 THR B O 1
ATOM 2223 N N . SER B 1 134 ? 2.08 -11 5.344 1 98.88 134 SER B N 1
ATOM 2224 C CA . SER B 1 134 ? 0.625 -10.891 5.367 1 98.88 134 SER B CA 1
ATOM 2225 C C . SER B 1 134 ? -0.014 -12.156 5.918 1 98.88 134 SER B C 1
ATOM 2227 O O . SER B 1 134 ? 0.481 -13.266 5.68 1 98.88 134 SER B O 1
ATOM 2229 N N . ASN B 1 135 ? -1.038 -11.969 6.668 1 98.81 135 ASN B N 1
ATOM 2230 C CA . ASN B 1 135 ? -1.955 -13.039 7.031 1 98.81 135 ASN B CA 1
ATOM 2231 C C . ASN B 1 135 ? -3.238 -12.984 6.207 1 98.81 135 ASN B C 1
ATOM 2233 O O . ASN B 1 135 ? -3.857 -11.93 6.082 1 98.81 135 ASN B O 1
ATOM 2237 N N . LEU B 1 136 ? -3.543 -14.094 5.672 1 98.12 136 LEU B N 1
ATOM 2238 C CA . LEU B 1 136 ? -4.727 -14.203 4.824 1 98.12 136 LEU B CA 1
ATOM 2239 C C . LEU B 1 136 ? -5.688 -15.258 5.367 1 98.12 136 LEU B C 1
ATOM 2241 O O . LEU B 1 136 ? -5.262 -16.203 6.039 1 98.12 136 LEU B O 1
ATOM 2245 N N . PHE B 1 137 ? -6.914 -15.062 5.043 1 96.94 137 PHE B N 1
ATOM 2246 C CA . PHE B 1 137 ? -7.984 -15.914 5.559 1 96.94 137 PHE B CA 1
ATOM 2247 C C . PHE B 1 137 ? -8.82 -16.484 4.418 1 96.94 137 PHE B C 1
ATOM 2249 O O . PHE B 1 137 ? -9.281 -15.742 3.547 1 96.94 137 PHE B O 1
ATOM 2256 N N . LYS B 1 138 ? -9.031 -17.797 4.461 1 94.06 138 LYS B N 1
ATOM 2257 C CA . LYS B 1 138 ? -9.891 -18.484 3.498 1 94.06 138 LYS B CA 1
ATOM 2258 C C . LYS B 1 138 ? -11.359 -18.375 3.904 1 94.06 138 LYS B C 1
ATOM 2260 O O . LYS B 1 138 ? -11.742 -18.859 4.973 1 94.06 138 LYS B O 1
ATOM 2265 N N . ILE B 1 139 ? -12.094 -17.734 3.07 1 88.19 139 ILE B N 1
ATOM 2266 C CA . ILE B 1 139 ? -13.523 -17.625 3.348 1 88.19 139 ILE B CA 1
ATOM 2267 C C . ILE B 1 139 ? -14.273 -18.766 2.676 1 88.19 139 ILE B C 1
ATOM 2269 O O . ILE B 1 139 ? -14.188 -18.938 1.459 1 88.19 139 ILE B O 1
ATOM 2273 N N . ASN B 1 140 ? -14.594 -19.828 3.357 1 74.12 140 ASN B N 1
ATOM 2274 C CA . ASN B 1 140 ? -15.344 -20.969 2.842 1 74.12 140 ASN B CA 1
ATOM 2275 C C . ASN B 1 140 ? -16.797 -20.594 2.543 1 74.12 140 ASN B C 1
ATOM 2277 O O . ASN B 1 140 ? -17.438 -19.906 3.334 1 74.12 140 ASN B O 1
ATOM 2281 N N . ASN B 1 141 ? -17.172 -20.484 1.246 1 52.72 141 ASN B N 1
ATOM 2282 C CA . ASN B 1 141 ? -18.609 -20.5 1.015 1 52.72 141 ASN B CA 1
ATOM 2283 C C . ASN B 1 141 ? -19.25 -21.812 1.442 1 52.72 141 ASN B C 1
ATOM 2285 O O . ASN B 1 141 ? -18.609 -22.859 1.387 1 52.72 141 ASN B O 1
#

Nearest PDB structures (foldseek):
  2h4u-assembly1_D  TM=9.085E-01  e=4.304E-10  Homo sapiens
  3f5o-assembly1_B  TM=8.416E-01  e=1.289E-10  Homo sapiens
  2h4u-assembly1_A  TM=9.241E-01  e=1.143E-09  Homo sapiens
  4ord-assembly1_A  TM=8.411E-01  e=5.415E-10  Danio rerio
  4k02-assembly1_A  TM=8.859E-01  e=2.276E-09  Arabidopsis thaliana

InterPro domains:
  IPR003736 Phenylacetic acid degradation-related domain [TIGR00369] (22-133)
  IPR006683 Thioesterase domain [PF03061] (53-126)
  IPR029069 HotDog domain superfamily [SSF54637] (17-134)
  IPR039298 Acyl-coenzyme A thioesterase 13 [PTHR21660] (22-134)

Sequence (282 aa):
MNRLEQLKQFIGKEFDQSPSPFMKWLNPVILFVEEGHLEFQYRVRSEWLNPVGNLHGGVTAAIIDDIIGATMFSLNENSFITTINNVID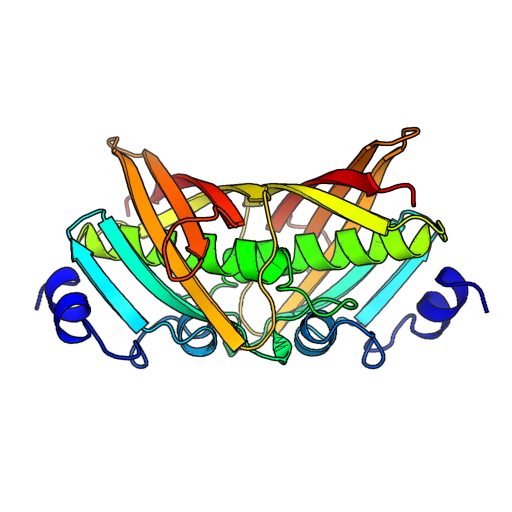YFSTAKENDSIIAETKIIKRGKQFINAQCEIWDEKKTRLIARGTSNLFKINNMNRLEQLKQFIGKEFDQSPSPFMKWLNPVILFVEEGHLEFQYRVRSEWLNPVGNLHGGVTAAIIDDIIGATMFSLNENSFITTINNVIDYFSTAKENDSIIAETKIIKRGKQFINAQCEIWDEKKTRLIARGTSNLFKINN

Secondary structure (DSSP, 8-state):
--HHHHHHTTBTSB-TT-S-HHHHHH-PEEEEEETTEEEEEEEPPGGGB-TTSBBPHHHHHHHHHHHHHHHHHHTT-SSEEEEEEEEEEE----BTT-EEEEEEEEEEE-SSEEEEEEEEEETTS-SEEEEEEEEEEEE--/--HHHHHHTTBTSB-TT-S-HHHHHH-PEEEEEETTEEEEEEEPPGGGB-TTSBBPHHHHHHHHHHHHHHHHHHTT-SSEEEEEEEEEEE----BTT-EEEEEEEEEEE-SSEEEEEEEEEETTS-SEEEEEEEEEEEE--